Protein AF-A0A961B477-F1 (afdb_monomer)

Mean predicted aligned error: 6.93 Å

Nearest PDB structures (foldseek):
  8e0m-assembly4_J  TM=3.848E-01  e=9.091E-01  synthetic construct
  6xr2-assembly1_A  TM=4.331E-01  e=3.008E+00  synthetic construct
  8f6q-assembly1_A  TM=3.164E-01  e=3.616E+00  synthetic construct
  8qah-assembly2_B  TM=3.042E-01  e=4.151E+00  synthetic construct
  6xns-assembly2_F  TM=2.454E-01  e=3.964E+00  synthetic construct

Radius of gyration: 18.65 Å; Cα contacts (8 Å, |Δi|>4): 219; chains: 1; bounding box: 48×42×50 Å

pLDDT: mean 83.47, std 10.71, range [46.47, 96.69]

Structure (mmCIF, N/CA/C/O backbone):
data_AF-A0A961B477-F1
#
_entry.id   AF-A0A961B477-F1
#
loop_
_atom_site.group_PDB
_atom_site.id
_atom_site.type_symbol
_atom_site.label_atom_id
_atom_site.label_alt_id
_atom_site.label_comp_id
_atom_site.label_asym_id
_atom_site.label_entity_id
_atom_site.label_seq_id
_atom_site.pdbx_PDB_ins_code
_atom_site.Cartn_x
_atom_site.Cartn_y
_atom_site.Cartn_z
_atom_site.occupancy
_atom_site.B_iso_or_equiv
_atom_site.auth_seq_id
_atom_site.auth_comp_id
_atom_site.auth_asym_id
_atom_site.auth_atom_id
_atom_site.pdbx_PDB_model_num
ATOM 1 N N . ALA A 1 1 ? -10.355 24.144 12.666 1.00 46.47 1 ALA A N 1
ATOM 2 C CA . ALA A 1 1 ? -10.875 25.421 12.141 1.00 46.47 1 ALA A CA 1
ATOM 3 C C . ALA A 1 1 ? -9.931 26.043 11.116 1.00 46.47 1 ALA A C 1
ATOM 5 O O . ALA A 1 1 ? -10.406 26.426 10.055 1.00 46.47 1 ALA A O 1
ATOM 6 N N . ASP A 1 2 ? -8.624 26.084 11.386 1.00 49.84 2 ASP A N 1
ATOM 7 C CA . ASP A 1 2 ? -7.758 27.066 10.714 1.00 49.84 2 ASP A CA 1
ATOM 8 C C . ASP A 1 2 ? -7.020 26.578 9.460 1.00 49.84 2 ASP A C 1
ATOM 10 O O . ASP A 1 2 ? -6.465 27.391 8.737 1.00 49.84 2 ASP A O 1
ATOM 14 N N . ALA A 1 3 ? -7.036 25.281 9.138 1.00 57.41 3 ALA A N 1
ATOM 15 C CA . ALA A 1 3 ? -6.248 24.779 8.005 1.00 57.41 3 ALA A CA 1
ATOM 16 C C . ALA A 1 3 ? -6.886 25.021 6.620 1.00 57.41 3 ALA A C 1
ATOM 18 O O . ALA A 1 3 ? -6.172 25.059 5.625 1.00 57.41 3 ALA A O 1
ATOM 19 N N . THR A 1 4 ? -8.216 25.158 6.528 1.00 65.94 4 THR A N 1
ATOM 20 C CA . THR A 1 4 ? -8.925 25.266 5.232 1.00 65.94 4 THR A CA 1
ATOM 21 C C . THR A 1 4 ? -9.913 26.427 5.144 1.00 65.94 4 THR A C 1
ATOM 23 O O . THR A 1 4 ? -10.416 26.701 4.059 1.00 65.94 4 THR A O 1
ATOM 26 N N . GLY A 1 5 ? -10.244 27.084 6.264 1.00 78.25 5 GLY A N 1
ATOM 27 C CA . GLY A 1 5 ? -11.190 28.210 6.318 1.00 78.25 5 GLY A CA 1
ATOM 28 C C . GLY A 1 5 ? -12.643 27.892 5.928 1.00 78.25 5 GLY A C 1
ATOM 29 O O . GLY A 1 5 ? -13.501 28.758 6.054 1.00 78.25 5 GLY A O 1
ATOM 30 N N . ASN A 1 6 ? -12.952 26.671 5.481 1.00 84.44 6 ASN A N 1
ATOM 31 C CA . ASN A 1 6 ? -14.277 26.296 4.995 1.00 84.44 6 ASN A CA 1
ATOM 32 C C . ASN A 1 6 ? -15.144 25.715 6.138 1.00 84.44 6 ASN A C 1
ATOM 34 O O . ASN A 1 6 ? -14.791 24.665 6.692 1.00 84.44 6 ASN A O 1
ATOM 38 N N . PRO A 1 7 ? -16.288 26.346 6.479 1.00 86.94 7 PRO A N 1
ATOM 39 C CA . PRO A 1 7 ? -17.198 25.877 7.528 1.00 86.94 7 PRO A CA 1
ATOM 40 C C . PRO A 1 7 ? -17.713 24.450 7.318 1.00 86.94 7 PRO A C 1
ATOM 42 O O . PRO A 1 7 ? -17.902 23.727 8.295 1.00 86.94 7 PRO A O 1
ATOM 45 N N . HIS A 1 8 ? -17.856 24.014 6.063 1.00 84.00 8 HIS A N 1
ATOM 46 C CA . HIS A 1 8 ? -18.317 22.671 5.720 1.00 84.00 8 HIS A CA 1
ATOM 47 C C . HIS A 1 8 ? -17.417 21.574 6.308 1.00 84.00 8 HIS A C 1
ATOM 49 O O . HIS A 1 8 ? -17.906 20.590 6.857 1.00 84.00 8 HIS A O 1
ATOM 55 N N . TRP A 1 9 ? -16.089 21.750 6.276 1.00 79.56 9 TRP A N 1
ATOM 56 C CA . TRP A 1 9 ? -15.166 20.756 6.839 1.00 79.56 9 TRP A CA 1
ATOM 57 C C . TRP A 1 9 ? -15.263 20.657 8.359 1.00 79.56 9 TRP A C 1
ATOM 59 O O . TRP A 1 9 ? -15.083 19.573 8.910 1.00 79.56 9 TRP A O 1
ATOM 69 N N . ARG A 1 10 ? -15.563 21.772 9.037 1.00 81.38 10 ARG A N 1
ATOM 70 C CA . ARG A 1 10 ? -15.805 21.774 10.483 1.00 81.38 10 ARG A CA 1
ATOM 71 C C . ARG A 1 10 ? -17.088 21.020 10.810 1.00 81.38 10 ARG A C 1
ATOM 73 O O . ARG A 1 10 ? -17.056 20.147 11.664 1.00 81.38 10 ARG A O 1
ATOM 80 N N . GLU A 1 11 ? -18.165 21.297 10.080 1.00 85.44 11 GLU A N 1
ATOM 81 C CA . GLU A 1 11 ? -19.439 20.593 10.240 1.00 85.44 11 GLU A CA 1
ATOM 82 C C . GLU A 1 11 ? -19.274 19.077 10.061 1.00 85.44 11 GLU A C 1
ATOM 84 O O . GLU A 1 11 ? -19.728 18.300 10.899 1.00 85.44 11 GLU A O 1
ATOM 89 N N . LEU A 1 12 ? -18.570 18.643 9.009 1.00 81.62 12 LEU A N 1
ATOM 90 C CA . LEU A 1 12 ? -18.290 17.224 8.794 1.00 81.62 12 LEU A CA 1
ATOM 91 C C . LEU A 1 12 ? -17.425 16.630 9.913 1.00 81.62 12 LEU A C 1
ATOM 93 O O . LEU A 1 12 ? -17.715 15.527 10.379 1.00 81.62 12 LEU A O 1
ATOM 97 N N . TYR A 1 13 ? -16.386 17.343 10.360 1.00 76.38 13 TYR A N 1
ATOM 98 C CA . TYR A 1 13 ? -15.535 16.894 11.463 1.00 76.38 13 TYR A CA 1
ATOM 99 C C . TYR A 1 13 ? -16.333 16.721 12.757 1.00 76.38 13 TYR A C 1
ATOM 101 O O . TYR A 1 13 ? -16.223 15.677 13.395 1.00 76.38 13 TYR A O 1
ATOM 109 N N . ASP A 1 14 ? -17.171 17.692 13.117 1.00 81.06 14 ASP A N 1
ATOM 110 C CA . ASP A 1 14 ? -17.986 17.640 14.331 1.00 81.06 14 ASP A CA 1
ATOM 111 C C . ASP A 1 14 ? -19.035 16.522 14.234 1.00 81.06 14 ASP A C 1
ATOM 113 O O . ASP A 1 14 ? -19.156 15.695 15.144 1.00 81.06 14 ASP A O 1
ATOM 117 N N . ARG A 1 15 ? -19.729 16.421 13.090 1.00 81.31 15 ARG A N 1
ATOM 118 C CA . ARG A 1 15 ? -20.732 15.381 12.820 1.00 81.31 15 ARG A CA 1
ATOM 119 C C . ARG A 1 15 ? -20.149 13.978 12.947 1.00 81.31 15 ARG A C 1
ATOM 121 O O . ARG A 1 15 ? -20.718 13.138 13.641 1.00 81.31 15 ARG A O 1
ATOM 128 N N . PHE A 1 16 ? -19.036 13.704 12.269 1.00 73.38 16 PHE A N 1
ATOM 129 C CA . PHE A 1 16 ? -18.432 12.373 12.294 1.00 73.38 16 PHE A CA 1
ATOM 130 C C . PHE A 1 16 ? -17.595 12.135 13.549 1.00 73.38 16 PHE A C 1
ATOM 132 O O . PHE A 1 16 ? -17.446 10.987 13.956 1.00 73.38 16 PHE A O 1
ATOM 139 N N . GLY A 1 17 ? -17.054 13.177 14.181 1.00 70.62 17 GLY A N 1
ATOM 140 C CA . GLY A 1 17 ? -16.293 13.101 15.428 1.00 70.62 17 GLY A CA 1
ATOM 141 C C . GLY A 1 17 ? -17.153 12.708 16.629 1.00 70.62 17 GLY A C 1
ATOM 142 O O . GLY A 1 17 ? -16.706 11.919 17.459 1.00 70.62 17 GLY A O 1
ATOM 143 N N . ALA A 1 18 ? -18.399 13.188 16.683 1.00 75.50 18 ALA A N 1
ATOM 144 C CA . ALA A 1 18 ? -19.366 12.850 17.730 1.00 75.50 18 ALA A CA 1
ATOM 145 C C . ALA A 1 18 ? -20.069 11.491 17.517 1.00 75.50 18 ALA A C 1
ATOM 147 O O . ALA A 1 18 ? -20.840 11.043 18.371 1.00 75.50 18 ALA A O 1
ATOM 148 N N . GLU A 1 19 ? -19.826 10.829 16.384 1.00 75.44 19 GLU A N 1
ATOM 149 C CA . GLU A 1 19 ? -20.517 9.604 15.996 1.00 75.44 19 GLU A CA 1
ATOM 150 C C . GLU A 1 19 ? -20.128 8.423 16.903 1.00 75.44 19 GLU A C 1
ATOM 152 O O . GLU A 1 19 ? -19.005 7.918 16.862 1.00 75.44 19 GLU A O 1
ATOM 157 N N . LYS A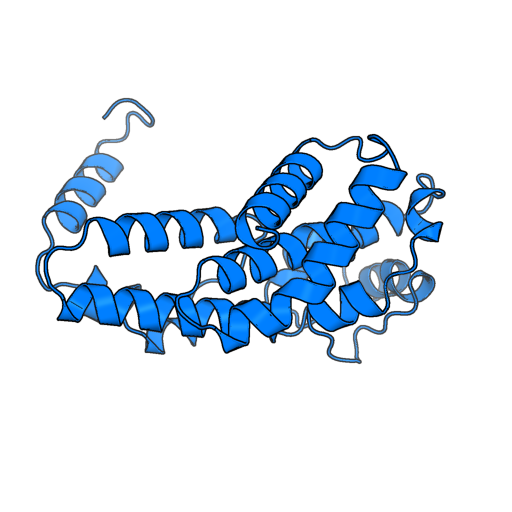 1 20 ? -21.081 7.957 17.725 1.00 70.06 20 LYS A N 1
ATOM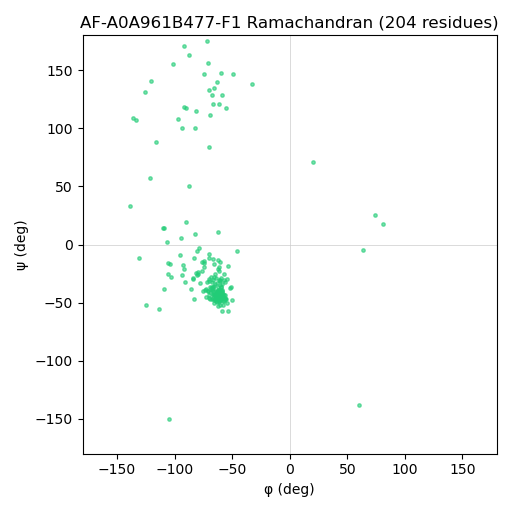 158 C CA . LYS A 1 20 ? -20.876 6.797 18.604 1.00 70.06 20 LYS A CA 1
ATOM 159 C C . LYS A 1 20 ? -21.102 5.470 17.881 1.00 70.06 20 LYS A C 1
ATOM 161 O O . LYS A 1 20 ? -20.266 4.598 18.023 1.00 70.06 20 LYS A O 1
ATOM 166 N N . GLU A 1 21 ? -22.179 5.308 17.114 1.00 71.38 21 GLU A N 1
ATOM 167 C CA . GLU A 1 21 ? -22.595 4.018 16.510 1.00 71.38 21 GLU A CA 1
ATOM 168 C C . GLU A 1 21 ? -23.095 4.173 15.061 1.00 71.38 21 GLU A C 1
ATOM 170 O O . GLU A 1 21 ? -24.028 3.507 14.624 1.00 71.38 21 GLU A O 1
ATOM 175 N N . GLY A 1 22 ? -22.528 5.115 14.308 1.00 80.50 22 GLY A N 1
ATOM 176 C CA . GLY A 1 22 ? -23.022 5.441 12.970 1.00 80.50 22 GLY A CA 1
ATOM 177 C C . GLY A 1 22 ? -22.156 4.918 11.822 1.00 80.50 22 GLY A C 1
ATOM 178 O O . GLY A 1 22 ? -21.507 3.873 11.920 1.00 80.50 22 GLY A O 1
ATOM 179 N N . GLN A 1 23 ? -22.170 5.643 10.705 1.00 83.62 23 GLN A N 1
ATOM 180 C CA . GLN A 1 23 ? -21.606 5.231 9.423 1.00 83.62 23 GLN A CA 1
ATOM 181 C C . GLN A 1 23 ? -20.129 4.856 9.509 1.00 83.62 23 GLN A C 1
ATOM 183 O O . GLN A 1 23 ? -19.703 3.948 8.795 1.00 83.62 23 GLN A O 1
ATOM 188 N N . ARG A 1 24 ? -19.337 5.489 10.387 1.00 85.31 24 ARG A N 1
ATOM 189 C CA . ARG A 1 24 ? -17.945 5.080 10.615 1.00 85.31 24 ARG A CA 1
ATOM 190 C C . ARG A 1 24 ? -17.832 3.583 10.880 1.00 85.31 24 ARG A C 1
ATOM 192 O O . ARG A 1 24 ? -16.998 2.930 10.270 1.00 85.31 24 ARG A O 1
ATOM 199 N N . TRP A 1 25 ? -18.664 3.034 11.756 1.00 85.50 25 TRP A N 1
ATOM 200 C CA . TRP A 1 25 ? -18.527 1.656 12.226 1.00 85.50 25 TRP A CA 1
ATOM 201 C C . TRP A 1 25 ? -19.304 0.653 11.386 1.00 85.50 25 TRP A C 1
ATOM 203 O O . TRP A 1 25 ? -18.880 -0.497 11.273 1.00 85.50 25 TRP A O 1
ATOM 213 N N . THR A 1 26 ? -20.440 1.073 10.832 1.00 85.31 26 THR A N 1
ATOM 214 C CA . THR A 1 26 ? -21.350 0.205 10.073 1.00 85.31 26 THR A CA 1
ATOM 215 C C . THR A 1 26 ? -21.060 0.198 8.579 1.00 85.31 26 THR A C 1
ATOM 217 O O . THR A 1 26 ? -21.425 -0.756 7.902 1.00 85.31 26 THR A O 1
ATOM 220 N N . ARG A 1 27 ? -20.382 1.231 8.064 1.00 85.25 27 ARG A N 1
ATOM 221 C CA . ARG A 1 27 ? -20.090 1.381 6.636 1.00 85.25 27 ARG A CA 1
ATOM 222 C C . ARG A 1 27 ? -18.608 1.553 6.342 1.00 85.25 27 ARG A C 1
ATOM 224 O O . ARG A 1 27 ? -18.102 0.846 5.490 1.00 85.25 27 ARG A O 1
ATOM 231 N N . TRP A 1 28 ? -17.916 2.491 6.986 1.00 85.56 28 TRP A N 1
ATOM 232 C CA . TRP A 1 28 ? -16.574 2.895 6.534 1.00 85.56 28 TRP A CA 1
ATOM 233 C C . TRP A 1 28 ? -15.441 2.021 7.082 1.00 85.56 28 TRP A C 1
ATOM 235 O O . TRP A 1 28 ? -14.499 1.717 6.361 1.00 85.56 28 TRP A O 1
ATOM 245 N N . LEU A 1 29 ? -15.543 1.605 8.344 1.00 88.06 29 LEU A N 1
ATOM 246 C CA . LEU A 1 29 ? -14.602 0.716 9.036 1.00 88.06 29 LEU A CA 1
ATOM 247 C C . LEU A 1 29 ? -15.206 -0.671 9.286 1.00 88.06 29 LEU A C 1
ATOM 249 O O . LEU A 1 29 ? -14.686 -1.443 10.093 1.00 88.06 29 LEU A O 1
ATOM 253 N N . HIS A 1 30 ? -16.323 -0.990 8.628 1.00 90.56 30 HIS A N 1
ATOM 254 C CA . HIS A 1 30 ? -16.815 -2.360 8.606 1.00 90.56 30 HIS A CA 1
ATOM 255 C C . HIS A 1 30 ? -15.812 -3.231 7.832 1.00 90.56 30 HIS A C 1
ATOM 257 O O . HIS A 1 30 ? -15.387 -2.800 6.763 1.00 90.56 30 HIS A O 1
ATOM 263 N N . PRO A 1 31 ? -15.432 -4.433 8.303 1.00 88.69 31 PRO A N 1
ATOM 264 C CA . PRO A 1 31 ? -14.419 -5.257 7.639 1.00 88.69 31 PRO A CA 1
ATOM 265 C C . PRO A 1 31 ? -14.674 -5.504 6.148 1.00 88.69 31 PRO A C 1
ATOM 267 O O . PRO A 1 31 ? -13.741 -5.468 5.352 1.00 88.69 31 PRO A O 1
ATOM 270 N N . ASP A 1 32 ? -15.935 -5.687 5.763 1.00 90.88 32 ASP A N 1
ATOM 271 C CA . ASP A 1 32 ? -16.330 -5.947 4.370 1.00 90.88 32 ASP A CA 1
ATOM 272 C C . ASP A 1 32 ? -16.254 -4.695 3.479 1.00 90.88 32 ASP A C 1
ATOM 274 O O . ASP A 1 32 ? -16.244 -4.781 2.254 1.00 90.88 32 ASP A O 1
ATOM 278 N N . ALA A 1 33 ? -16.141 -3.503 4.072 1.00 89.19 33 ALA A N 1
ATOM 279 C CA . ALA A 1 33 ? -15.954 -2.272 3.313 1.00 89.19 33 ALA A CA 1
ATOM 280 C C . ALA A 1 33 ? -14.598 -2.221 2.598 1.00 89.19 33 ALA A C 1
ATOM 282 O O . ALA A 1 33 ? -14.403 -1.373 1.731 1.00 89.19 33 ALA A O 1
ATOM 283 N N . VAL A 1 34 ? -13.666 -3.123 2.931 1.00 88.00 34 VAL A N 1
ATOM 284 C CA . VAL A 1 34 ? -12.409 -3.286 2.195 1.00 88.00 34 VAL A CA 1
ATOM 285 C C . VAL A 1 34 ? -12.662 -3.724 0.753 1.00 88.00 34 VAL A C 1
ATOM 287 O O . VAL A 1 34 ? -11.924 -3.276 -0.121 1.00 88.00 34 VAL A O 1
ATOM 290 N N . ASP A 1 35 ? -13.701 -4.511 0.474 1.00 82.88 35 ASP A N 1
ATOM 291 C CA . ASP A 1 35 ? -13.921 -5.096 -0.857 1.00 82.88 35 ASP A CA 1
ATOM 292 C C . ASP A 1 35 ? -14.451 -4.059 -1.859 1.00 82.88 35 ASP A C 1
ATOM 294 O O . ASP A 1 35 ? -13.984 -3.982 -2.993 1.00 82.88 35 ASP A O 1
ATOM 298 N N . GLY A 1 36 ? -15.364 -3.190 -1.413 1.00 76.44 36 GLY A N 1
ATOM 299 C CA . GLY A 1 36 ? -15.869 -2.041 -2.183 1.00 76.44 36 GLY A CA 1
ATOM 300 C C . GLY A 1 36 ? -15.137 -0.725 -1.898 1.00 76.44 36 GLY A C 1
ATOM 301 O O . GLY A 1 36 ? -15.569 0.342 -2.338 1.00 76.44 36 GLY A O 1
ATOM 302 N N . GLY A 1 37 ? -14.075 -0.782 -1.094 1.00 70.44 37 GLY A N 1
ATOM 303 C CA . GLY A 1 37 ? -13.372 0.385 -0.577 1.00 70.44 37 GLY A CA 1
ATOM 304 C C . GLY A 1 37 ? -12.585 1.122 -1.651 1.00 70.44 37 GLY A C 1
ATOM 305 O O . GLY A 1 37 ? -12.166 0.531 -2.651 1.00 70.44 37 GLY A O 1
ATOM 306 N N . GLN A 1 38 ? -12.349 2.413 -1.394 1.00 67.62 38 GLN A N 1
ATOM 307 C CA . GLN A 1 38 ? -11.570 3.285 -2.271 1.00 67.62 38 GLN A CA 1
ATOM 308 C C . GLN A 1 38 ? -10.236 2.631 -2.671 1.00 67.62 38 GLN A C 1
ATOM 310 O O . GLN A 1 38 ? -9.627 1.911 -1.871 1.00 67.62 38 GLN A O 1
ATOM 315 N N . PRO A 1 39 ? -9.765 2.903 -3.892 1.00 66.38 39 PRO A N 1
ATOM 316 C CA . PRO A 1 39 ? -8.411 2.623 -4.318 1.00 66.38 39 PRO A CA 1
ATOM 317 C C . PRO A 1 39 ? -7.275 2.724 -3.292 1.00 66.38 39 PRO A C 1
ATOM 319 O O . PRO A 1 39 ? -7.175 3.688 -2.533 1.00 66.38 39 PRO A O 1
ATOM 322 N N . LEU A 1 40 ? -6.347 1.765 -3.344 1.00 74.44 40 LEU A N 1
ATOM 323 C CA . LEU A 1 40 ? -5.121 1.773 -2.543 1.00 74.44 40 LEU A CA 1
ATOM 324 C C . LEU A 1 40 ? -4.058 2.657 -3.205 1.00 74.44 40 LEU A C 1
ATOM 326 O O . LEU A 1 40 ? -3.397 2.236 -4.151 1.00 74.44 40 LEU A O 1
ATOM 330 N N . THR A 1 41 ? -3.918 3.876 -2.690 1.00 71.56 41 THR A N 1
ATOM 331 C CA . THR A 1 41 ? -3.049 4.935 -3.224 1.00 71.56 41 THR A CA 1
ATOM 332 C C . THR A 1 41 ? -1.616 4.873 -2.694 1.00 71.56 41 THR A C 1
ATOM 334 O O . THR A 1 41 ? -1.373 4.316 -1.618 1.00 71.56 41 THR A O 1
ATOM 337 N N . LEU A 1 42 ? -0.672 5.551 -3.361 1.00 69.12 42 LEU A N 1
ATOM 338 C CA . LEU A 1 42 ? 0.677 5.812 -2.832 1.00 69.12 42 LEU A CA 1
ATOM 339 C C . LEU A 1 42 ? 0.695 6.488 -1.446 1.00 69.12 42 LEU A C 1
ATOM 341 O O . LEU A 1 42 ? 1.724 6.425 -0.772 1.00 69.12 42 LEU A O 1
ATOM 345 N N . TYR A 1 43 ? -0.403 7.112 -1.014 1.00 73.38 43 TYR A N 1
ATOM 346 C CA . TYR A 1 43 ? -0.544 7.784 0.286 1.00 73.38 43 TYR A CA 1
ATOM 347 C C . TYR A 1 43 ? -1.416 7.012 1.280 1.00 73.38 43 TYR A C 1
ATOM 349 O O . TYR A 1 43 ? -1.629 7.454 2.410 1.00 73.38 43 TYR A O 1
ATOM 357 N N . ALA A 1 44 ? -1.912 5.833 0.908 1.00 78.00 44 ALA A N 1
ATOM 358 C CA . ALA A 1 44 ? -2.788 5.055 1.773 1.00 78.00 44 ALA A CA 1
ATOM 359 C C . ALA A 1 44 ? -2.054 4.456 2.994 1.00 78.00 44 ALA A C 1
ATOM 361 O O . ALA A 1 44 ? -2.677 3.990 3.948 1.00 78.00 44 ALA A O 1
ATOM 362 N N . ASN A 1 45 ? -0.722 4.558 3.033 1.00 76.56 45 ASN A N 1
ATOM 363 C CA . ASN A 1 45 ? 0.064 4.318 4.239 1.00 76.56 45 ASN A CA 1
ATOM 364 C C . ASN A 1 45 ? -0.304 5.284 5.383 1.00 76.56 45 ASN A C 1
ATOM 366 O O . ASN A 1 45 ? -0.315 4.864 6.539 1.00 76.56 45 ASN A O 1
ATOM 370 N N . GLN A 1 46 ? -0.645 6.543 5.079 1.00 83.06 46 GLN A N 1
ATOM 371 C CA . GLN A 1 46 ? -1.104 7.516 6.079 1.00 83.06 46 GLN A CA 1
ATOM 372 C C . GLN A 1 46 ? -2.402 7.038 6.735 1.00 83.06 46 GLN A C 1
ATOM 374 O O . GLN A 1 46 ? -2.545 7.091 7.954 1.00 83.06 46 GLN A O 1
ATOM 379 N N . PHE A 1 47 ? -3.309 6.468 5.939 1.00 84.31 47 PHE A N 1
ATOM 380 C CA . PHE A 1 47 ? -4.546 5.884 6.444 1.00 84.31 47 PHE A CA 1
ATOM 381 C C . PHE A 1 47 ? -4.279 4.707 7.397 1.00 84.31 47 PHE A C 1
ATOM 383 O O . PHE A 1 47 ? -4.868 4.655 8.474 1.00 84.31 47 PHE A O 1
ATOM 390 N N . CYS A 1 48 ? -3.324 3.821 7.091 1.00 85.69 48 CYS A N 1
ATOM 391 C CA . CYS A 1 48 ? -2.913 2.750 8.014 1.00 85.69 48 CYS A CA 1
ATOM 392 C C . CYS A 1 48 ? -2.363 3.268 9.349 1.00 85.69 48 CYS A C 1
ATOM 394 O O . CYS A 1 48 ? -2.650 2.699 10.408 1.00 85.69 48 CYS A O 1
ATOM 396 N N . GLN A 1 49 ? -1.585 4.352 9.322 1.00 87.69 49 GLN A N 1
ATOM 397 C CA . GLN A 1 49 ? -1.107 4.998 10.544 1.00 87.69 49 GLN A CA 1
ATOM 398 C C . GLN A 1 49 ? -2.276 5.572 11.351 1.00 87.69 49 GLN A C 1
ATOM 400 O O . GLN A 1 49 ? -2.344 5.354 12.561 1.00 87.69 49 GLN A O 1
ATOM 405 N N . SER A 1 50 ? -3.235 6.229 10.688 1.00 88.25 50 SER A N 1
ATOM 406 C CA . SER A 1 50 ? -4.453 6.729 11.332 1.00 88.25 50 SER A CA 1
ATOM 407 C C . SER A 1 50 ? -5.287 5.605 11.950 1.00 88.25 50 SER A C 1
ATOM 409 O O . SER A 1 50 ? -5.735 5.754 13.083 1.00 88.25 50 SER A O 1
ATOM 411 N N . LEU A 1 51 ? -5.449 4.464 11.270 1.00 90.50 51 LEU A N 1
ATOM 412 C CA . LEU A 1 51 ? -6.141 3.289 11.818 1.00 90.50 51 LEU A CA 1
ATOM 413 C C . LEU A 1 51 ? -5.417 2.721 13.041 1.00 90.50 51 LEU A C 1
ATOM 415 O O . LEU A 1 51 ? -6.054 2.388 14.038 1.00 90.50 51 LEU A O 1
ATOM 419 N N . THR A 1 52 ? -4.086 2.667 12.999 1.00 91.62 52 THR A N 1
ATOM 420 C CA . THR A 1 52 ? -3.274 2.211 14.134 1.00 91.62 52 THR A CA 1
ATOM 421 C C . THR A 1 52 ? -3.432 3.141 15.336 1.00 91.62 52 THR A C 1
ATOM 423 O O . THR A 1 52 ? -3.623 2.670 16.458 1.00 91.62 52 THR A O 1
ATOM 426 N N . ALA A 1 53 ? -3.384 4.457 15.116 1.00 90.50 53 ALA A N 1
ATOM 427 C CA . ALA A 1 53 ? -3.606 5.449 16.162 1.00 90.50 53 ALA A CA 1
ATOM 428 C C . ALA A 1 53 ? -5.031 5.357 16.728 1.00 90.50 53 ALA A C 1
ATOM 430 O O . ALA A 1 53 ? -5.201 5.290 17.943 1.00 90.50 53 ALA A O 1
ATOM 431 N N . LEU A 1 54 ? -6.043 5.269 15.857 1.00 90.56 54 LEU A N 1
ATOM 432 C CA . LEU A 1 54 ? -7.441 5.113 16.253 1.00 90.56 54 LEU A CA 1
ATOM 433 C C . LEU A 1 54 ? -7.639 3.853 17.099 1.00 90.56 54 LEU A C 1
ATOM 435 O O . LEU A 1 54 ? -8.241 3.928 18.162 1.00 90.56 54 LEU A O 1
ATOM 439 N N . ARG A 1 55 ? -7.075 2.715 16.682 1.00 92.81 55 ARG A N 1
ATOM 440 C CA . ARG A 1 55 ? -7.142 1.451 17.428 1.00 92.81 55 ARG A CA 1
ATOM 441 C C . ARG A 1 55 ? -6.536 1.557 18.827 1.00 92.81 55 ARG A C 1
ATOM 443 O O . ARG A 1 55 ? -7.086 0.982 19.756 1.00 92.81 55 ARG A O 1
ATOM 450 N N . ARG A 1 56 ? -5.415 2.272 18.979 1.00 91.69 56 ARG A N 1
ATOM 451 C CA . ARG A 1 56 ? -4.752 2.480 20.281 1.00 91.69 56 ARG A CA 1
ATOM 452 C C . ARG A 1 56 ? -5.541 3.397 21.216 1.00 91.69 56 ARG A C 1
ATOM 454 O O . ARG A 1 56 ? -5.407 3.273 22.427 1.00 91.69 56 ARG A O 1
ATOM 461 N N . LEU A 1 57 ? -6.308 4.332 20.658 1.00 91.56 57 LEU A N 1
ATOM 462 C CA . LEU A 1 57 ? -7.098 5.308 21.414 1.00 91.56 57 LEU A CA 1
ATOM 463 C C . LEU A 1 57 ? -8.541 4.844 21.670 1.00 91.56 57 LEU A C 1
ATOM 465 O O . LEU A 1 57 ? -9.216 5.410 22.532 1.00 91.56 57 LEU A O 1
ATOM 469 N N . GLU A 1 58 ? -9.022 3.850 20.924 1.00 91.62 58 GLU A N 1
ATOM 470 C CA . GLU A 1 58 ? -10.366 3.299 21.068 1.00 91.62 58 GLU A CA 1
ATOM 471 C C . GLU A 1 58 ? -10.518 2.575 22.411 1.00 91.62 58 GLU A C 1
ATOM 473 O O . GLU A 1 58 ? -9.709 1.726 22.785 1.00 91.62 58 GLU A O 1
ATOM 478 N N . LYS A 1 59 ? -11.577 2.929 23.141 1.00 91.81 59 LYS A N 1
ATOM 479 C CA . LYS A 1 59 ? -11.858 2.417 24.487 1.00 91.81 59 LYS A CA 1
ATOM 480 C C . LYS A 1 59 ? -12.777 1.205 24.457 1.00 91.81 59 LYS A C 1
ATOM 482 O O . LYS A 1 59 ? -12.738 0.405 25.386 1.00 91.81 59 LYS A O 1
ATOM 487 N N . ASP A 1 60 ? -13.603 1.076 23.421 1.00 91.81 60 ASP A N 1
ATOM 488 C CA . ASP A 1 60 ? -14.469 -0.082 23.225 1.00 91.81 60 ASP A CA 1
ATOM 489 C C . ASP A 1 60 ? -13.677 -1.250 22.596 1.00 91.81 60 ASP A C 1
ATOM 491 O O . ASP A 1 60 ? -13.270 -1.168 21.428 1.00 91.81 60 ASP A O 1
ATOM 495 N N . PRO A 1 61 ? -13.495 -2.382 23.309 1.00 93.88 61 PRO A N 1
ATOM 496 C CA . PRO A 1 61 ? -12.758 -3.531 22.790 1.00 93.88 61 PRO A CA 1
ATOM 497 C C . PRO A 1 61 ? -13.366 -4.137 21.517 1.00 93.88 61 PRO A C 1
ATOM 499 O O . PRO A 1 61 ? -12.639 -4.687 20.687 1.00 93.88 61 PRO A O 1
ATOM 502 N N . ALA A 1 62 ? -14.688 -4.063 21.333 1.00 92.50 62 ALA A N 1
ATOM 503 C CA . ALA A 1 62 ? -15.342 -4.582 20.136 1.00 92.50 62 ALA A CA 1
ATOM 504 C C . ALA A 1 62 ? -14.993 -3.739 18.903 1.00 92.50 62 ALA A C 1
ATOM 506 O O . ALA A 1 62 ? -14.688 -4.290 17.841 1.00 92.50 62 ALA A O 1
ATOM 507 N N . ARG A 1 63 ? -14.957 -2.412 19.053 1.00 92.12 63 ARG A N 1
ATOM 508 C CA . ARG A 1 63 ? -14.552 -1.492 17.980 1.00 92.12 63 ARG A CA 1
ATOM 509 C C . ARG A 1 63 ? -13.062 -1.577 17.693 1.00 92.12 63 ARG A C 1
ATOM 511 O O . ARG A 1 63 ? -12.683 -1.632 16.526 1.00 92.12 63 ARG A O 1
ATOM 518 N N . ALA A 1 64 ? -12.226 -1.692 18.724 1.00 93.25 64 ALA A N 1
ATOM 519 C CA . ALA A 1 64 ? -10.791 -1.909 18.554 1.00 93.25 64 ALA A CA 1
ATOM 520 C C . ALA A 1 64 ? -10.502 -3.183 17.735 1.00 93.25 64 ALA A C 1
ATOM 522 O O . ALA A 1 64 ? -9.700 -3.145 16.798 1.00 93.25 64 ALA A O 1
ATOM 523 N N . ARG A 1 65 ? -11.213 -4.288 18.017 1.00 94.06 65 ARG A N 1
ATOM 524 C CA . ARG A 1 65 ? -11.140 -5.524 17.214 1.00 94.06 65 ARG A CA 1
ATOM 525 C C . ARG A 1 65 ? -11.622 -5.322 15.780 1.00 94.06 65 ARG A C 1
ATOM 527 O O . ARG A 1 65 ? -10.989 -5.826 14.859 1.00 94.06 65 ARG A O 1
ATOM 534 N N . ARG A 1 66 ? -12.702 -4.564 15.573 1.00 93.44 66 ARG A N 1
ATOM 535 C CA . ARG A 1 66 ? -13.204 -4.251 14.226 1.00 93.44 66 ARG A CA 1
ATOM 536 C C . ARG A 1 66 ? -12.179 -3.467 13.404 1.00 93.44 66 ARG A C 1
ATOM 538 O O . ARG A 1 66 ? -11.948 -3.814 12.252 1.00 93.44 66 ARG A O 1
ATOM 545 N N . ILE A 1 67 ? -11.532 -2.463 14.001 1.00 94.00 67 ILE A N 1
ATOM 546 C CA . ILE A 1 67 ? -10.458 -1.700 13.345 1.00 94.00 67 ILE A CA 1
ATOM 547 C C . ILE A 1 67 ? -9.281 -2.618 13.007 1.00 94.00 67 ILE A C 1
ATOM 549 O O . ILE A 1 67 ? -8.757 -2.539 11.899 1.00 94.00 67 ILE A O 1
ATOM 553 N N . ALA A 1 68 ? -8.881 -3.496 13.934 1.00 94.94 68 ALA A N 1
ATOM 554 C CA . ALA A 1 68 ? -7.802 -4.455 13.698 1.00 94.94 68 ALA A CA 1
ATOM 555 C C . ALA A 1 68 ? -8.113 -5.376 12.508 1.00 94.94 68 ALA A C 1
ATOM 557 O O . ALA A 1 68 ? -7.271 -5.548 11.630 1.00 94.94 68 ALA A O 1
ATOM 558 N N . GLU A 1 69 ? -9.334 -5.910 12.445 1.00 95.88 69 GLU A N 1
ATOM 559 C CA . GLU A 1 69 ? -9.772 -6.786 11.357 1.00 95.88 69 GLU A CA 1
ATOM 560 C C . GLU A 1 69 ? -9.860 -6.045 10.018 1.00 95.88 69 GLU A C 1
ATOM 562 O O . GLU A 1 69 ? -9.383 -6.548 9.000 1.00 95.88 69 GLU A O 1
ATOM 567 N N . PHE A 1 70 ? -10.404 -4.825 10.010 1.00 94.56 70 PHE A N 1
ATOM 568 C CA . PHE A 1 70 ? -10.401 -3.975 8.821 1.00 94.56 70 PHE A CA 1
ATOM 569 C C . PHE A 1 70 ? -8.969 -3.730 8.327 1.00 94.56 70 PHE A C 1
ATOM 571 O O . PHE A 1 70 ? -8.674 -3.930 7.151 1.00 94.56 70 PHE A O 1
ATOM 578 N N . GLN A 1 71 ? -8.059 -3.342 9.227 1.00 94.00 71 GLN A N 1
ATOM 579 C CA . GLN A 1 71 ? -6.659 -3.077 8.895 1.00 94.00 71 GLN A CA 1
ATOM 580 C C . GLN A 1 71 ? -5.955 -4.330 8.358 1.00 94.00 71 GLN A C 1
ATOM 582 O O . GLN A 1 71 ? -5.198 -4.232 7.394 1.00 94.00 71 GLN A O 1
ATOM 587 N N . ARG A 1 72 ? -6.230 -5.506 8.936 1.00 95.56 72 ARG A N 1
ATOM 588 C CA . ARG A 1 72 ? -5.708 -6.795 8.466 1.00 95.56 72 ARG A CA 1
ATOM 589 C C . ARG A 1 72 ? -6.157 -7.091 7.036 1.00 95.56 72 ARG A C 1
ATOM 591 O O . ARG A 1 72 ? -5.315 -7.339 6.178 1.00 95.56 72 ARG A O 1
ATOM 598 N N . ARG A 1 73 ? -7.463 -7.017 6.753 1.00 94.50 73 ARG A N 1
ATOM 599 C CA . ARG A 1 73 ? -8.007 -7.251 5.401 1.00 94.50 73 ARG A CA 1
ATOM 600 C C . ARG A 1 73 ? -7.492 -6.234 4.392 1.00 94.50 73 ARG A C 1
ATOM 602 O O . ARG A 1 73 ? -7.132 -6.599 3.278 1.00 94.50 73 ARG A O 1
ATOM 609 N N . TRP A 1 74 ? -7.410 -4.969 4.794 1.00 92.38 74 TRP A N 1
ATOM 610 C CA . TRP A 1 74 ? -6.845 -3.908 3.968 1.00 92.38 74 TRP A CA 1
ATOM 611 C C . TRP A 1 74 ? -5.382 -4.200 3.610 1.00 92.38 74 TRP A C 1
ATOM 613 O O . TRP A 1 74 ? -4.997 -4.085 2.448 1.00 92.38 74 TRP A O 1
ATOM 623 N N . ALA A 1 75 ? -4.575 -4.622 4.589 1.00 93.06 75 ALA A N 1
ATOM 624 C CA . ALA A 1 75 ? -3.170 -4.953 4.383 1.00 93.06 75 ALA A CA 1
ATOM 625 C C . ALA A 1 75 ? -2.992 -6.204 3.509 1.00 93.06 75 ALA A C 1
ATOM 627 O O . ALA A 1 75 ? -2.126 -6.210 2.638 1.00 93.06 75 ALA A O 1
ATOM 628 N N . GLU A 1 76 ? -3.837 -7.225 3.676 1.00 93.81 76 GLU A N 1
ATOM 629 C CA . GLU A 1 76 ? -3.860 -8.398 2.794 1.00 93.81 76 GLU A CA 1
ATOM 630 C C . GLU A 1 76 ? -4.192 -7.998 1.352 1.00 93.81 76 GLU A C 1
ATOM 632 O O . GLU A 1 76 ? -3.452 -8.348 0.429 1.00 93.81 76 GLU A O 1
ATOM 637 N N . ARG A 1 77 ? -5.256 -7.203 1.157 1.00 90.88 77 ARG A N 1
ATOM 638 C CA . ARG A 1 77 ? -5.634 -6.665 -0.157 1.00 90.88 77 ARG A CA 1
ATOM 639 C C . ARG A 1 77 ? -4.462 -5.893 -0.756 1.00 90.88 77 ARG A C 1
ATOM 641 O O . ARG A 1 77 ? -4.104 -6.121 -1.908 1.00 90.88 77 ARG A O 1
ATOM 648 N N . ALA A 1 78 ? -3.808 -5.032 0.022 1.00 89.19 78 ALA A N 1
ATOM 649 C CA . ALA A 1 78 ? -2.607 -4.334 -0.418 1.00 89.19 78 ALA A CA 1
ATOM 650 C C . ALA A 1 78 ? -1.484 -5.309 -0.812 1.00 89.19 78 ALA A C 1
ATOM 652 O O . ALA A 1 78 ? -0.884 -5.157 -1.869 1.00 89.19 78 ALA A O 1
ATOM 653 N N . LEU A 1 79 ? -1.168 -6.341 -0.043 1.00 91.06 79 LEU A N 1
ATOM 654 C CA . LEU A 1 79 ? -0.081 -7.241 -0.436 1.00 91.06 79 LEU A CA 1
ATOM 655 C C . LEU A 1 79 ? -0.382 -8.058 -1.695 1.00 91.06 79 LEU A C 1
ATOM 657 O O . LEU A 1 79 ? 0.552 -8.354 -2.430 1.00 91.06 79 LEU A O 1
ATOM 661 N N . THR A 1 80 ? -1.646 -8.389 -1.957 1.00 91.12 80 THR A N 1
ATOM 662 C CA . THR A 1 80 ? -2.028 -9.383 -2.978 1.00 91.12 80 THR A CA 1
ATOM 663 C C . THR A 1 80 ? -2.627 -8.805 -4.253 1.00 91.12 80 THR A C 1
ATOM 665 O O . THR A 1 80 ? -2.659 -9.498 -5.264 1.00 91.12 80 THR A O 1
ATOM 668 N N . SER A 1 81 ? -3.068 -7.543 -4.245 1.00 88.25 81 SER A N 1
ATOM 669 C CA . SER A 1 81 ? -3.696 -6.933 -5.426 1.00 88.25 81 SER A CA 1
ATOM 670 C C . SER A 1 81 ? -2.727 -6.842 -6.606 1.00 88.25 81 SER A C 1
ATOM 672 O O . SER A 1 81 ? -1.571 -6.437 -6.433 1.00 88.25 81 SER A O 1
ATOM 674 N N . ASN A 1 82 ? -3.236 -7.121 -7.807 1.00 88.75 82 ASN A N 1
ATOM 675 C CA . ASN A 1 82 ? -2.497 -6.962 -9.055 1.00 88.75 82 ASN A CA 1
ATOM 676 C C . ASN A 1 82 ? -2.049 -5.497 -9.230 1.00 88.75 82 ASN A C 1
ATOM 678 O O . ASN A 1 82 ? -2.848 -4.568 -9.104 1.00 88.75 82 ASN A O 1
ATOM 682 N N . VAL A 1 83 ? -0.760 -5.281 -9.494 1.00 86.62 83 VAL A N 1
ATOM 683 C CA . VAL A 1 83 ? -0.176 -3.950 -9.711 1.00 86.62 83 VAL A CA 1
ATOM 684 C C . VAL A 1 83 ? -0.522 -3.352 -11.082 1.00 86.62 83 VAL A C 1
ATOM 686 O O . VAL A 1 83 ? -0.401 -2.134 -11.251 1.00 86.62 83 VAL A O 1
ATOM 689 N N . PHE A 1 84 ? -0.936 -4.192 -12.037 1.00 87.12 84 PHE A N 1
ATOM 690 C CA . PHE A 1 84 ? -1.208 -3.825 -13.432 1.00 87.12 84 PHE A CA 1
ATOM 691 C C . PHE A 1 84 ? -2.696 -3.726 -13.767 1.00 87.12 84 PHE A C 1
ATOM 693 O O . PHE A 1 84 ? -3.047 -3.125 -14.782 1.00 87.12 84 PHE A O 1
ATOM 700 N N . ASP A 1 85 ? -3.568 -4.287 -12.928 1.00 82.06 85 ASP A N 1
ATOM 701 C CA . ASP A 1 85 ? -5.010 -4.261 -13.161 1.00 82.06 85 ASP A CA 1
ATOM 702 C C . ASP A 1 85 ? -5.509 -2.802 -13.181 1.00 82.06 85 ASP A C 1
ATOM 704 O O . ASP A 1 85 ? -5.332 -2.094 -12.196 1.00 82.06 85 ASP A O 1
ATOM 708 N N . PRO A 1 86 ? -6.127 -2.316 -14.271 1.00 70.88 86 PRO A N 1
ATOM 709 C CA . PRO A 1 86 ? -6.625 -0.944 -14.357 1.00 70.88 86 PRO A CA 1
ATOM 710 C C . PRO A 1 86 ? -7.769 -0.640 -13.372 1.00 70.88 86 PRO A C 1
ATOM 712 O O . PRO A 1 86 ? -7.937 0.517 -12.984 1.00 70.88 86 PRO A O 1
ATOM 715 N N . ALA A 1 87 ? -8.529 -1.650 -12.934 1.00 70.00 87 ALA A N 1
ATOM 716 C CA . ALA A 1 87 ? -9.509 -1.525 -11.854 1.00 70.00 87 ALA A CA 1
ATOM 717 C C . ALA A 1 87 ? -8.832 -1.474 -10.470 1.00 70.00 87 ALA A C 1
ATOM 719 O O . ALA A 1 87 ? -9.377 -0.901 -9.521 1.00 70.00 87 ALA A O 1
ATOM 720 N N . CYS A 1 88 ? -7.607 -1.997 -10.357 1.00 65.75 88 CYS A N 1
ATOM 721 C CA . CYS A 1 88 ? -6.742 -1.827 -9.198 1.00 65.75 88 CYS A CA 1
ATOM 722 C C . CYS A 1 88 ? -5.804 -0.629 -9.404 1.00 65.75 88 CYS A C 1
ATOM 724 O O . CYS A 1 88 ? -4.741 -0.705 -10.004 1.00 65.75 88 CYS A O 1
ATOM 726 N N . TRP A 1 89 ? -6.168 0.499 -8.805 1.00 55.28 89 TRP A N 1
ATOM 727 C CA . TRP A 1 89 ? -5.550 1.836 -8.899 1.00 55.28 89 TRP A CA 1
ATOM 728 C C . TRP A 1 89 ? -4.019 1.979 -8.797 1.00 55.28 89 TRP A C 1
ATOM 730 O O . TRP A 1 89 ? -3.484 3.063 -9.021 1.00 55.28 89 TRP A O 1
ATOM 740 N N . ARG A 1 90 ? -3.288 0.903 -8.514 1.00 59.78 90 ARG A N 1
ATOM 741 C CA . ARG A 1 90 ? -1.831 0.836 -8.625 1.00 59.78 90 ARG A CA 1
ATOM 742 C C . ARG A 1 90 ? -1.343 1.309 -9.982 1.00 59.78 90 ARG A C 1
ATOM 744 O O . ARG A 1 90 ? -0.333 2.001 -10.017 1.00 59.78 90 ARG A O 1
ATOM 751 N N . ARG A 1 91 ? -2.074 1.019 -11.067 1.00 62.91 91 ARG A N 1
ATOM 752 C CA . ARG A 1 91 ? -1.707 1.472 -12.415 1.00 62.91 91 ARG A CA 1
ATOM 753 C C . ARG A 1 91 ? -1.667 2.997 -12.542 1.00 62.91 91 ARG A C 1
ATOM 755 O O . ARG A 1 91 ? -0.737 3.506 -13.153 1.00 62.91 91 ARG A O 1
ATOM 762 N N . LEU A 1 92 ? -2.582 3.746 -11.923 1.00 59.91 92 LEU A N 1
ATOM 763 C CA . LEU A 1 92 ? -2.604 5.213 -12.054 1.00 59.91 92 LEU A CA 1
ATOM 764 C C . LEU A 1 92 ? -1.386 5.881 -11.415 1.00 59.91 92 LEU A C 1
ATOM 766 O O . LEU A 1 92 ? -0.840 6.833 -11.974 1.00 59.91 92 LEU A O 1
ATOM 770 N N . ASP A 1 93 ? -0.908 5.342 -10.296 1.00 67.31 93 ASP A N 1
ATOM 771 C CA . ASP A 1 93 ? 0.217 5.923 -9.571 1.00 67.31 93 ASP A CA 1
ATOM 772 C C . ASP A 1 93 ? 1.527 5.890 -10.381 1.00 67.31 93 ASP A C 1
ATOM 774 O O . ASP A 1 93 ? 2.318 6.836 -10.290 1.00 67.31 93 ASP A O 1
ATOM 778 N N . TRP A 1 94 ? 1.768 4.867 -11.214 1.00 77.19 94 TRP A N 1
ATOM 779 C CA . TRP A 1 94 ? 2.985 4.764 -12.041 1.00 77.19 94 TRP A CA 1
ATOM 780 C C . TRP A 1 94 ? 2.755 4.963 -13.547 1.00 77.19 94 TRP A C 1
ATOM 782 O O . TRP A 1 94 ? 3.572 5.631 -14.191 1.00 77.19 94 TRP A O 1
ATOM 792 N N . ALA A 1 95 ? 1.655 4.459 -14.110 1.00 82.38 95 ALA A N 1
ATOM 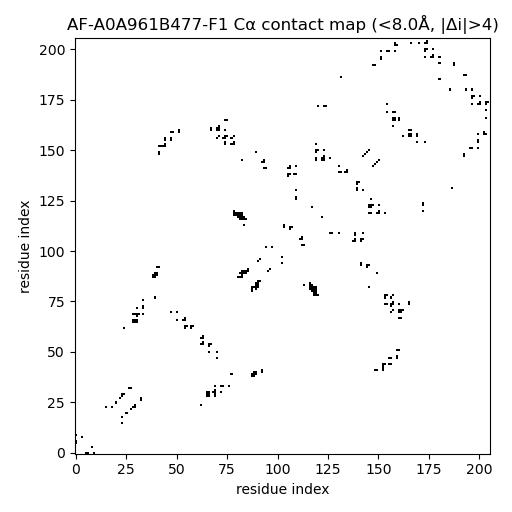793 C CA . ALA A 1 95 ? 1.330 4.590 -15.531 1.00 82.38 95 ALA A CA 1
ATOM 794 C C . ALA A 1 95 ? 0.684 5.944 -15.866 1.00 82.38 95 ALA A C 1
ATOM 796 O O . ALA A 1 95 ? 0.848 6.424 -16.989 1.00 82.38 95 ALA A O 1
ATOM 797 N N . GLY A 1 96 ? 0.043 6.619 -14.903 1.00 82.06 96 GLY A N 1
ATOM 798 C CA . GLY A 1 96 ? -0.645 7.895 -15.130 1.00 82.06 96 GLY A CA 1
ATOM 799 C C . GLY A 1 96 ? -1.771 7.765 -16.162 1.00 82.06 96 GLY A C 1
ATOM 800 O O . GLY A 1 96 ? -2.488 6.772 -16.168 1.00 82.06 96 GLY A O 1
ATOM 801 N N . ASN A 1 97 ? -1.891 8.744 -17.065 1.00 83.81 97 ASN A N 1
ATOM 802 C CA . ASN A 1 97 ? -2.906 8.763 -18.133 1.00 83.81 97 ASN A CA 1
ATOM 803 C C . ASN A 1 97 ? -2.434 8.093 -19.440 1.00 83.81 97 ASN A C 1
ATOM 805 O O . ASN A 1 97 ? -2.953 8.400 -20.511 1.00 83.81 97 ASN A O 1
ATOM 809 N N . ARG A 1 98 ? -1.393 7.254 -19.387 1.00 88.12 98 ARG A N 1
ATOM 810 C CA . ARG A 1 98 ? -0.843 6.594 -20.580 1.00 88.12 98 ARG A CA 1
ATOM 811 C C . ARG A 1 98 ? -1.764 5.474 -21.053 1.00 88.12 98 ARG A C 1
ATOM 813 O O . ARG A 1 98 ? -2.369 4.781 -20.238 1.00 88.12 98 ARG A O 1
ATOM 820 N N . ASP A 1 99 ? -1.808 5.267 -22.364 1.00 90.19 99 ASP A N 1
ATOM 821 C CA . ASP A 1 99 ? -2.464 4.101 -22.952 1.00 90.19 99 ASP A CA 1
ATOM 822 C C . ASP A 1 99 ? -1.669 2.804 -22.698 1.00 90.19 99 ASP A C 1
ATOM 824 O O . ASP A 1 99 ? -0.581 2.804 -22.109 1.00 90.19 99 ASP A O 1
ATOM 828 N N . GLU A 1 100 ? -2.233 1.666 -23.103 1.00 90.00 100 GLU A N 1
ATOM 829 C CA . GLU A 1 100 ? -1.621 0.352 -22.887 1.00 90.00 100 GLU A CA 1
ATOM 830 C C . GLU A 1 100 ? -0.301 0.176 -23.627 1.00 90.00 100 GLU A C 1
ATOM 832 O O . GLU A 1 100 ? 0.640 -0.361 -23.048 1.00 90.00 100 GLU A O 1
ATOM 837 N N . ALA A 1 101 ? -0.200 0.668 -24.862 1.00 93.06 101 ALA A N 1
ATOM 838 C CA . ALA A 1 101 ? 1.008 0.540 -25.668 1.00 93.06 101 ALA A CA 1
ATOM 839 C C . ALA A 1 101 ? 2.176 1.313 -25.037 1.00 93.06 101 ALA A C 1
ATOM 841 O O . ALA A 1 101 ? 3.261 0.764 -24.842 1.00 93.06 101 ALA A O 1
ATOM 842 N N . ALA A 1 102 ? 1.936 2.560 -24.626 1.00 92.62 102 ALA A N 1
ATOM 843 C CA . ALA A 1 102 ? 2.916 3.378 -23.925 1.00 92.62 102 ALA A CA 1
ATOM 844 C C . ALA A 1 102 ? 3.262 2.803 -22.544 1.00 92.62 102 ALA A C 1
ATOM 846 O O . ALA A 1 102 ? 4.410 2.880 -22.110 1.00 92.62 102 ALA A O 1
ATOM 847 N N . THR A 1 103 ? 2.287 2.216 -21.846 1.00 91.75 103 THR A N 1
ATOM 848 C CA . THR A 1 103 ? 2.518 1.542 -20.560 1.00 91.75 103 THR A CA 1
ATOM 849 C C . THR A 1 103 ? 3.414 0.313 -20.737 1.00 91.75 103 THR A C 1
ATOM 851 O O . THR A 1 103 ? 4.387 0.151 -20.001 1.00 91.75 103 THR A O 1
ATOM 854 N N . ARG A 1 104 ? 3.119 -0.526 -21.735 1.00 93.75 104 ARG A N 1
ATOM 855 C CA . ARG A 1 104 ? 3.861 -1.746 -22.060 1.00 93.75 104 ARG A CA 1
ATOM 856 C C . ARG A 1 104 ? 5.314 -1.433 -22.421 1.00 93.75 104 ARG A C 1
ATOM 858 O O . ARG A 1 104 ? 6.220 -1.985 -21.803 1.00 93.75 104 ARG A O 1
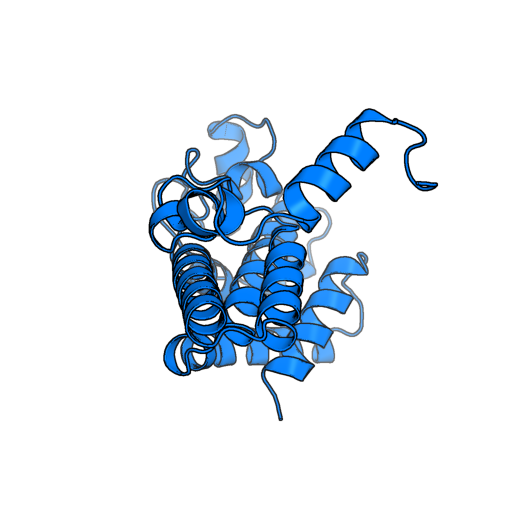ATOM 865 N N . ALA A 1 105 ? 5.537 -0.432 -23.275 1.00 93.38 105 ALA A N 1
ATOM 866 C CA . ALA A 1 105 ? 6.876 0.032 -23.650 1.00 93.38 105 ALA A CA 1
ATOM 867 C C . ALA A 1 105 ? 7.745 0.478 -22.454 1.00 93.38 105 ALA A C 1
ATOM 869 O O . ALA A 1 105 ? 8.973 0.445 -22.531 1.00 93.38 105 ALA A O 1
ATOM 870 N N . LEU A 1 106 ? 7.133 0.898 -21.339 1.00 91.06 106 LEU A N 1
ATOM 871 C CA . LEU A 1 106 ? 7.856 1.300 -20.130 1.00 91.06 106 LEU A CA 1
ATOM 872 C C . LEU A 1 106 ? 8.228 0.122 -19.226 1.00 91.06 106 LEU A C 1
ATOM 874 O O . LEU A 1 106 ? 9.219 0.229 -18.500 1.00 91.06 106 LEU A O 1
ATOM 878 N N . ILE A 1 107 ? 7.458 -0.968 -19.236 1.00 91.38 107 ILE A N 1
ATOM 879 C CA . ILE A 1 107 ? 7.646 -2.086 -18.301 1.00 91.38 107 ILE A CA 1
ATOM 880 C C . ILE A 1 107 ? 8.282 -3.323 -18.939 1.00 91.38 107 ILE A C 1
ATOM 882 O O . ILE A 1 107 ? 8.957 -4.065 -18.231 1.00 91.38 107 ILE A O 1
ATOM 886 N N . GLU A 1 108 ? 8.149 -3.514 -20.253 1.00 92.50 108 GLU A N 1
ATOM 887 C CA . GLU A 1 108 ? 8.808 -4.605 -20.982 1.00 92.50 108 GLU A CA 1
ATOM 888 C C . GLU A 1 108 ? 10.332 -4.596 -20.803 1.00 92.50 108 GLU A C 1
ATOM 890 O O . GLU A 1 108 ? 10.889 -5.654 -20.506 1.00 92.50 108 GLU A O 1
ATOM 895 N N . PRO A 1 109 ? 11.038 -3.442 -20.868 1.00 91.00 109 PRO A N 1
ATOM 896 C CA . PRO A 1 109 ? 12.473 -3.418 -20.590 1.00 91.00 109 PRO A CA 1
ATOM 897 C C . PRO A 1 109 ? 12.808 -3.898 -19.176 1.00 91.00 109 PRO A C 1
ATOM 899 O O . PRO A 1 109 ? 13.879 -4.450 -18.951 1.00 91.00 109 PRO A O 1
ATOM 902 N N . LEU A 1 110 ? 11.889 -3.712 -18.224 1.00 88.50 110 LEU A N 1
ATOM 903 C CA . LEU A 1 110 ? 12.043 -4.160 -16.840 1.00 88.50 110 LEU A CA 1
ATOM 904 C C . LEU A 1 110 ? 11.767 -5.666 -16.670 1.00 88.50 110 LEU A C 1
ATOM 906 O O . LEU A 1 110 ? 11.920 -6.174 -15.563 1.00 88.50 110 LEU A O 1
ATOM 910 N N . GLY A 1 111 ? 11.370 -6.369 -17.738 1.00 90.25 111 GLY A N 1
ATOM 911 C CA . GLY A 1 111 ? 11.026 -7.790 -17.719 1.00 90.25 111 GLY A CA 1
ATOM 912 C C . GLY A 1 111 ? 9.607 -8.085 -17.230 1.00 90.25 111 GLY A C 1
ATOM 913 O O . GLY A 1 111 ? 9.330 -9.216 -16.837 1.00 90.25 111 GLY A O 1
ATOM 914 N N . TYR A 1 112 ? 8.719 -7.087 -17.219 1.00 91.75 112 TYR A N 1
ATOM 915 C CA . TYR A 1 112 ? 7.320 -7.267 -16.834 1.00 91.75 112 TYR A CA 1
ATOM 916 C C . TYR A 1 112 ? 6.394 -7.351 -18.045 1.00 91.75 112 TYR A C 1
ATOM 918 O O . TYR A 1 112 ? 6.664 -6.769 -19.094 1.00 91.75 112 TYR A O 1
ATOM 926 N N . ASP A 1 113 ? 5.257 -8.008 -17.839 1.00 91.38 113 ASP A N 1
ATOM 927 C CA . ASP A 1 113 ? 4.164 -8.121 -18.798 1.00 91.38 113 ASP A CA 1
ATOM 928 C C . ASP A 1 113 ? 2.860 -7.651 -18.138 1.00 91.38 113 ASP A C 1
ATOM 930 O O . ASP A 1 113 ? 2.548 -8.069 -17.024 1.00 91.38 113 ASP A O 1
ATOM 934 N N . LEU A 1 114 ? 2.108 -6.778 -18.818 1.00 89.75 114 LEU A N 1
ATOM 935 C CA . LEU A 1 114 ? 0.818 -6.274 -18.329 1.00 89.75 114 LEU A CA 1
ATOM 936 C C . LEU A 1 114 ? -0.228 -7.383 -18.196 1.00 89.75 114 LEU A C 1
ATOM 938 O O . LEU A 1 114 ? -1.110 -7.279 -17.343 1.00 89.75 114 LEU A O 1
ATOM 942 N N . ASP A 1 115 ? -0.117 -8.430 -19.014 1.00 90.81 115 ASP A N 1
ATOM 943 C CA . ASP A 1 115 ? -1.069 -9.542 -19.033 1.00 90.81 115 ASP A CA 1
ATOM 944 C C . ASP A 1 115 ? -0.769 -10.579 -17.943 1.00 90.81 115 ASP A C 1
ATOM 946 O O . ASP A 1 115 ? -1.596 -11.443 -17.641 1.00 90.81 115 ASP A O 1
ATOM 950 N N . HIS A 1 116 ? 0.402 -10.480 -17.309 1.00 92.31 116 HIS A N 1
ATOM 951 C CA . HIS A 1 116 ? 0.791 -11.340 -16.207 1.00 92.31 116 HIS A CA 1
ATOM 952 C C . HIS A 1 116 ? 0.510 -10.645 -14.865 1.00 92.31 116 HIS A C 1
ATOM 954 O O . HIS A 1 116 ? 1.213 -9.698 -14.501 1.00 92.31 116 HIS A O 1
ATOM 960 N N . PRO A 1 117 ? -0.506 -11.081 -14.095 1.00 90.25 117 PRO A N 1
ATOM 961 C CA . PRO A 1 117 ? -0.846 -10.429 -12.841 1.00 90.25 117 PRO A CA 1
ATOM 962 C C . PRO A 1 117 ? 0.281 -10.619 -11.827 1.00 90.25 117 PRO A C 1
ATOM 964 O O . PRO A 1 117 ? 0.599 -11.742 -11.447 1.00 90.25 117 PRO A O 1
ATOM 967 N N . LEU A 1 118 ? 0.842 -9.505 -11.359 1.00 91.75 118 LEU A N 1
ATOM 968 C CA . LEU A 1 118 ? 1.865 -9.492 -10.319 1.00 91.75 118 LEU A CA 1
ATOM 969 C C . LEU A 1 118 ? 1.392 -8.679 -9.123 1.00 91.75 118 LEU A C 1
ATOM 971 O O . LEU A 1 118 ? 0.800 -7.609 -9.269 1.00 91.75 118 LEU A O 1
ATOM 975 N N . ASN A 1 119 ? 1.702 -9.147 -7.923 1.00 91.69 119 ASN A N 1
ATOM 976 C CA . ASN A 1 119 ? 1.549 -8.367 -6.706 1.00 91.69 119 ASN A CA 1
ATOM 977 C C . ASN A 1 119 ? 2.842 -7.605 -6.356 1.00 91.69 119 ASN A C 1
ATOM 979 O O . ASN A 1 119 ? 3.903 -7.800 -6.948 1.00 91.69 119 ASN A O 1
ATOM 983 N N . VAL A 1 120 ? 2.773 -6.714 -5.364 1.00 90.06 120 VAL A N 1
ATOM 984 C CA . VAL A 1 120 ? 3.916 -5.866 -4.968 1.00 90.06 120 VAL A CA 1
ATOM 985 C C . VAL A 1 120 ? 5.138 -6.652 -4.494 1.00 90.06 120 VAL A C 1
ATOM 987 O O . VAL A 1 120 ? 6.263 -6.190 -4.681 1.00 90.06 120 VAL A O 1
ATOM 990 N N . LEU A 1 121 ? 4.942 -7.819 -3.873 1.00 92.75 121 LEU A N 1
ATOM 991 C CA . LEU A 1 121 ? 6.050 -8.649 -3.407 1.00 92.75 121 LEU A CA 1
ATOM 992 C C . LEU A 1 121 ? 6.753 -9.316 -4.589 1.00 92.75 121 LEU A C 1
ATOM 994 O O . LEU A 1 121 ? 7.976 -9.424 -4.584 1.00 92.75 121 LEU A 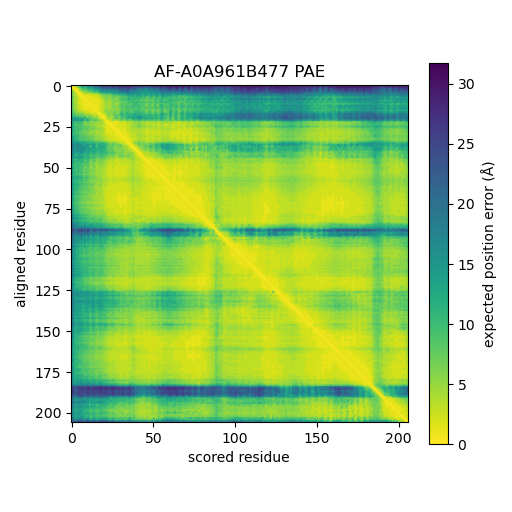O 1
ATOM 998 N N . GLU A 1 122 ? 5.995 -9.742 -5.597 1.00 93.06 122 GLU A N 1
ATOM 999 C CA . GLU A 1 122 ? 6.526 -10.360 -6.813 1.00 93.06 122 GLU A CA 1
ATOM 1000 C C . GLU A 1 122 ? 7.270 -9.348 -7.679 1.00 93.06 122 GLU A C 1
ATOM 1002 O O . GLU A 1 122 ? 8.412 -9.611 -8.055 1.00 93.06 122 GLU A O 1
ATOM 1007 N N . VAL A 1 123 ? 6.689 -8.161 -7.893 1.00 90.00 123 VAL A N 1
ATOM 1008 C CA . VAL A 1 123 ? 7.362 -7.039 -8.568 1.00 90.00 123 VAL A CA 1
ATOM 1009 C C . VAL A 1 123 ? 8.682 -6.720 -7.874 1.00 90.00 123 VAL A C 1
ATOM 1011 O O . VAL A 1 123 ? 9.733 -6.683 -8.506 1.00 90.00 123 VAL A O 1
ATOM 1014 N N . TYR A 1 124 ? 8.674 -6.553 -6.548 1.00 89.19 124 TYR A N 1
ATOM 1015 C CA . TYR A 1 124 ? 9.914 -6.260 -5.836 1.00 89.19 124 TYR A CA 1
ATOM 1016 C C . TYR A 1 124 ? 10.900 -7.437 -5.824 1.00 89.19 124 TYR A C 1
ATOM 1018 O O . TYR A 1 124 ? 12.110 -7.241 -5.751 1.00 89.19 124 TYR A O 1
ATOM 1026 N N . ARG A 1 125 ? 10.432 -8.685 -5.892 1.00 89.19 125 ARG A N 1
ATOM 1027 C CA . ARG A 1 125 ? 11.328 -9.845 -5.969 1.00 89.19 125 ARG A CA 1
ATOM 1028 C C . ARG A 1 125 ? 12.049 -9.896 -7.314 1.00 89.19 125 ARG A C 1
ATOM 1030 O O . ARG A 1 125 ? 13.266 -10.067 -7.310 1.00 89.19 125 ARG A O 1
ATOM 1037 N N . ALA A 1 126 ? 11.310 -9.718 -8.407 1.00 86.50 126 ALA A N 1
ATOM 1038 C CA . ALA A 1 126 ? 11.819 -9.696 -9.779 1.00 86.50 126 ALA A CA 1
ATOM 1039 C C . ALA A 1 126 ? 12.660 -8.447 -10.097 1.00 86.50 126 ALA A C 1
ATOM 1041 O O . ALA A 1 126 ? 13.350 -8.397 -11.110 1.00 86.50 126 ALA A O 1
ATOM 1042 N N . TYR A 1 127 ? 12.627 -7.453 -9.212 1.00 83.44 127 TYR A N 1
ATOM 1043 C CA . TYR A 1 127 ? 13.367 -6.212 -9.333 1.00 83.44 127 TYR A CA 1
ATOM 1044 C C . TYR A 1 127 ? 14.884 -6.412 -9.521 1.00 83.44 127 TYR A C 1
ATOM 1046 O O . TYR A 1 127 ? 15.580 -6.890 -8.612 1.00 83.44 127 TYR A O 1
ATOM 1054 N N . ASP A 1 128 ? 15.394 -5.957 -10.673 1.00 83.94 128 ASP A N 1
ATOM 1055 C CA . ASP A 1 128 ? 16.824 -5.801 -10.944 1.00 83.94 128 ASP A CA 1
ATOM 1056 C C . ASP A 1 128 ? 17.318 -4.400 -10.546 1.00 83.94 128 ASP A C 1
ATOM 1058 O O . ASP A 1 128 ? 16.945 -3.369 -11.118 1.00 83.94 128 ASP A O 1
ATOM 1062 N N . ARG A 1 129 ? 18.235 -4.379 -9.578 1.00 77.81 129 ARG A N 1
ATOM 1063 C CA . ARG A 1 129 ? 18.864 -3.163 -9.054 1.00 77.81 129 ARG A CA 1
ATOM 1064 C C . ARG A 1 129 ? 19.683 -2.383 -10.079 1.00 77.81 129 ARG A C 1
ATOM 1066 O O . ARG A 1 129 ? 19.904 -1.189 -9.886 1.00 77.81 129 ARG A O 1
ATOM 1073 N N . GLN A 1 130 ? 20.126 -3.009 -11.172 1.00 81.75 130 GLN A N 1
ATOM 1074 C CA . GLN A 1 130 ? 20.884 -2.313 -12.218 1.00 81.75 130 GLN A CA 1
ATOM 1075 C C . GLN A 1 130 ? 20.078 -1.185 -12.880 1.00 81.75 130 GLN A C 1
ATOM 1077 O O . GLN A 1 130 ? 20.658 -0.263 -13.445 1.00 81.75 130 GLN A O 1
ATOM 1082 N N . TRP A 1 131 ? 18.748 -1.189 -12.762 1.00 80.25 131 TRP A N 1
ATOM 1083 C CA . TRP A 1 131 ? 17.914 -0.087 -13.246 1.00 80.25 131 TRP A CA 1
ATOM 1084 C C . TRP A 1 131 ? 18.128 1.235 -12.498 1.00 80.25 131 TRP A C 1
ATOM 1086 O O . TRP A 1 131 ? 17.752 2.295 -13.004 1.00 80.25 131 TRP A O 1
ATOM 1096 N N . TRP A 1 132 ? 18.750 1.219 -11.314 1.00 73.94 132 TRP A N 1
ATOM 1097 C CA . TRP A 1 132 ? 19.105 2.450 -10.604 1.00 73.94 132 TRP A CA 1
ATOM 1098 C C . TRP A 1 132 ? 20.249 3.220 -11.227 1.00 73.94 132 TRP A C 1
ATOM 1100 O O . TRP A 1 132 ? 20.249 4.446 -11.161 1.00 73.94 132 TRP A O 1
ATOM 1110 N N . SER A 1 133 ? 21.198 2.528 -11.847 1.00 77.19 133 SER A N 1
ATOM 1111 C CA . SER A 1 133 ? 22.331 3.171 -12.504 1.00 77.19 133 SER A CA 1
ATOM 1112 C C . SER A 1 133 ? 22.000 3.667 -13.915 1.00 77.19 133 SER A C 1
ATOM 1114 O O . SER A 1 133 ? 22.909 4.089 -14.620 1.00 77.19 133 SER A O 1
ATOM 1116 N N . ARG A 1 134 ? 20.716 3.643 -14.313 1.00 83.75 134 ARG A N 1
ATOM 1117 C CA . ARG A 1 134 ? 20.217 4.061 -15.636 1.00 83.75 134 ARG A CA 1
ATOM 1118 C C . ARG A 1 134 ? 19.182 5.198 -15.554 1.00 83.75 134 ARG A C 1
ATOM 1120 O O . ARG A 1 134 ? 18.037 5.003 -15.972 1.00 83.75 134 ARG A O 1
ATOM 1127 N N . PRO A 1 135 ? 19.507 6.358 -14.950 1.00 81.56 135 PRO A N 1
ATOM 1128 C CA . PRO A 1 135 ? 18.558 7.463 -14.757 1.00 81.56 135 PRO A CA 1
ATOM 1129 C C . PRO A 1 135 ? 18.000 8.055 -16.061 1.00 81.56 135 PRO A C 1
ATOM 1131 O O . PRO A 1 135 ? 16.932 8.660 -16.052 1.00 81.56 135 PRO A O 1
ATOM 1134 N N . GLU A 1 136 ? 18.706 7.883 -17.173 1.00 85.12 136 GLU A N 1
ATOM 1135 C CA . GLU A 1 136 ? 18.311 8.308 -18.516 1.00 85.12 136 GLU A CA 1
ATOM 1136 C C . GLU A 1 136 ? 17.224 7.429 -19.150 1.00 85.12 136 GLU A C 1
ATOM 1138 O O . GLU A 1 136 ? 16.591 7.839 -20.123 1.00 85.12 136 GLU A O 1
ATOM 1143 N N . SER A 1 137 ? 16.980 6.229 -18.613 1.00 86.94 137 SER A N 1
ATOM 1144 C CA . SER A 1 137 ? 15.943 5.349 -19.140 1.00 86.94 137 SER A CA 1
ATOM 1145 C C . SER A 1 137 ? 14.543 5.907 -18.845 1.00 86.94 137 SER A C 1
ATOM 1147 O O . SER A 1 137 ? 14.234 6.195 -17.684 1.00 86.94 137 SER A O 1
ATOM 1149 N N . PRO A 1 138 ? 13.629 5.949 -19.835 1.00 84.75 138 PRO A N 1
ATOM 1150 C CA . PRO A 1 138 ? 12.217 6.264 -19.599 1.00 84.75 138 PRO A CA 1
ATOM 1151 C C . PRO A 1 138 ? 11.561 5.356 -18.544 1.00 84.75 138 PRO A C 1
ATOM 1153 O O . PRO A 1 138 ? 10.668 5.785 -17.810 1.00 84.75 138 PRO A O 1
ATOM 1156 N N . SER A 1 139 ? 12.043 4.115 -18.419 1.00 88.06 139 SER A N 1
ATOM 1157 C CA . SER A 1 139 ? 11.568 3.127 -17.448 1.00 88.06 139 SER A CA 1
ATOM 1158 C C . SER A 1 139 ? 12.065 3.383 -16.024 1.00 88.06 139 SER A C 1
ATOM 1160 O O . SER A 1 139 ? 11.504 2.826 -15.081 1.00 88.06 139 SER A O 1
ATOM 1162 N N . HIS A 1 140 ? 13.075 4.238 -15.822 1.00 83.94 140 HIS A N 1
ATOM 1163 C CA . HIS A 1 140 ? 13.670 4.480 -14.506 1.00 83.94 140 HIS A CA 1
ATOM 1164 C C . HIS A 1 140 ? 12.643 5.003 -13.490 1.00 83.94 140 HIS A C 1
ATOM 1166 O O . HIS A 1 140 ? 12.530 4.477 -12.382 1.00 83.94 140 HIS A O 1
ATOM 1172 N N . GLY A 1 141 ? 11.843 6.003 -13.875 1.00 81.25 141 GLY A N 1
ATOM 1173 C CA . GLY A 1 141 ? 10.811 6.571 -13.001 1.00 81.25 141 GLY A CA 1
ATOM 1174 C C . GLY A 1 141 ? 9.681 5.585 -12.688 1.00 81.25 141 GLY A C 1
ATOM 1175 O O . GLY A 1 141 ? 9.205 5.523 -11.553 1.00 81.25 141 GLY A O 1
ATOM 1176 N N . VAL A 1 142 ? 9.280 4.776 -13.674 1.00 85.31 142 VAL A N 1
ATOM 1177 C CA . VAL A 1 142 ? 8.279 3.712 -13.493 1.00 85.31 142 VAL A CA 1
ATOM 1178 C C . VAL A 1 142 ? 8.796 2.648 -12.535 1.00 85.31 142 VAL A C 1
ATOM 1180 O O . VAL A 1 142 ? 8.095 2.275 -11.596 1.00 85.31 142 VAL A O 1
ATOM 1183 N N . MET A 1 143 ? 10.047 2.231 -12.710 1.00 83.06 143 MET A N 1
ATOM 1184 C CA . MET A 1 143 ? 10.701 1.274 -11.831 1.00 83.06 143 MET A CA 1
ATOM 1185 C C . MET A 1 143 ? 10.741 1.779 -10.385 1.00 83.06 143 MET A C 1
ATOM 1187 O O . MET A 1 143 ? 10.368 1.030 -9.484 1.00 83.06 143 MET A O 1
ATOM 1191 N N . GLN A 1 144 ? 11.112 3.042 -10.137 1.00 80.56 144 GLN A N 1
ATOM 1192 C CA . GLN A 1 144 ? 11.129 3.575 -8.767 1.00 80.56 144 GLN A CA 1
ATOM 1193 C C . GLN A 1 144 ? 9.746 3.498 -8.104 1.00 80.56 144 GLN A C 1
ATOM 1195 O O . GLN A 1 144 ? 9.629 3.179 -6.917 1.00 80.56 144 GLN A O 1
ATOM 1200 N N . LYS A 1 145 ? 8.681 3.767 -8.863 1.00 83.38 145 LYS A N 1
ATOM 1201 C CA . LYS A 1 145 ? 7.312 3.704 -8.346 1.00 83.38 145 LYS A CA 1
ATOM 1202 C C . LYS A 1 145 ? 6.834 2.269 -8.118 1.00 83.38 145 LYS A C 1
ATOM 1204 O O . LYS A 1 145 ? 6.279 1.997 -7.055 1.00 83.38 145 LYS A O 1
ATOM 1209 N N . LEU A 1 146 ? 7.073 1.366 -9.069 1.00 83.00 146 LEU A N 1
ATOM 1210 C CA . LEU A 1 146 ? 6.691 -0.047 -8.978 1.00 83.00 146 LEU A CA 1
ATOM 1211 C C . LEU A 1 146 ? 7.462 -0.778 -7.871 1.00 83.00 146 LEU A C 1
ATOM 1213 O O . LEU A 1 146 ? 6.853 -1.418 -7.016 1.00 83.00 146 LEU A O 1
ATOM 1217 N N . GLY A 1 147 ? 8.789 -0.646 -7.863 1.00 80.00 147 GLY A N 1
ATOM 1218 C CA . GLY A 1 147 ? 9.669 -1.342 -6.928 1.00 80.00 147 GLY A CA 1
ATOM 1219 C C . GLY A 1 147 ? 9.620 -0.772 -5.511 1.00 80.00 147 GLY A C 1
ATOM 1220 O O . GLY A 1 147 ? 9.616 -1.531 -4.551 1.00 80.00 147 GLY A O 1
ATOM 1221 N N . TYR A 1 148 ? 9.536 0.551 -5.342 1.00 80.31 148 TYR A N 1
ATOM 1222 C CA . TYR A 1 148 ? 9.604 1.165 -4.008 1.00 80.31 148 TYR A CA 1
ATOM 1223 C C . TYR A 1 148 ? 8.300 1.820 -3.594 1.00 80.31 148 TYR A C 1
ATOM 1225 O O . TYR A 1 148 ? 7.755 1.479 -2.545 1.00 80.31 148 TYR A O 1
ATOM 1233 N N . GLY A 1 149 ? 7.771 2.738 -4.401 1.00 79.56 149 GLY A N 1
ATOM 1234 C CA . GLY A 1 149 ? 6.589 3.521 -4.031 1.00 79.56 149 GLY A CA 1
ATOM 1235 C C . GLY A 1 149 ? 5.405 2.646 -3.606 1.00 79.56 149 GLY A C 1
ATOM 1236 O O . GLY A 1 149 ? 4.922 2.761 -2.479 1.00 79.56 149 GLY A O 1
ATOM 1237 N N . LEU A 1 150 ? 4.976 1.735 -4.481 1.00 82.06 150 LEU A N 1
ATOM 1238 C CA . LEU A 1 150 ? 3.831 0.857 -4.228 1.00 82.06 150 LEU A CA 1
ATOM 1239 C C . LEU A 1 150 ? 4.116 -0.202 -3.162 1.00 82.06 150 LEU A C 1
ATOM 1241 O O . LEU A 1 150 ? 3.283 -0.446 -2.285 1.00 82.06 150 LEU A O 1
ATOM 1245 N N . ALA A 1 151 ? 5.291 -0.830 -3.230 1.00 87.25 151 ALA A N 1
ATOM 1246 C CA . ALA A 1 151 ? 5.654 -1.893 -2.306 1.00 87.25 151 ALA A CA 1
ATOM 1247 C C . ALA A 1 151 ? 5.755 -1.370 -0.867 1.00 87.25 151 ALA A C 1
ATOM 1249 O O . ALA A 1 151 ? 5.176 -1.962 0.041 1.00 87.25 151 ALA A O 1
ATOM 1250 N N . THR A 1 152 ? 6.391 -0.215 -0.653 1.00 86.94 152 THR A N 1
ATOM 1251 C CA . THR A 1 152 ? 6.549 0.366 0.691 1.00 86.94 152 THR A CA 1
ATOM 1252 C C . THR A 1 152 ? 5.213 0.658 1.378 1.00 86.94 152 THR A C 1
ATOM 1254 O O . THR A 1 152 ? 5.092 0.430 2.579 1.00 86.94 152 THR A O 1
ATOM 1257 N N . VAL A 1 153 ? 4.186 1.096 0.641 1.00 85.44 153 VAL A N 1
ATOM 1258 C CA . VAL A 1 153 ? 2.841 1.334 1.198 1.00 85.44 153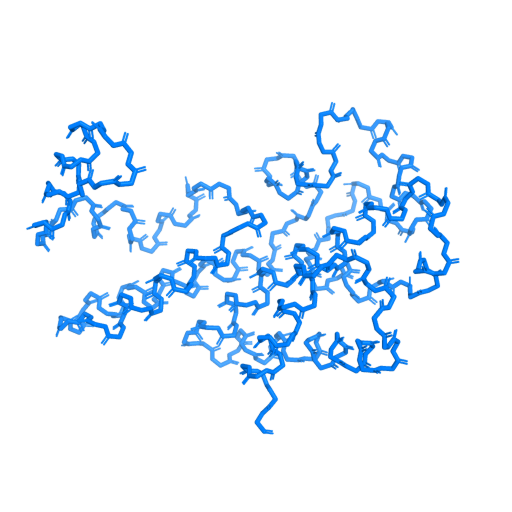 VAL A CA 1
ATOM 1259 C C . VAL A 1 153 ? 2.209 0.041 1.701 1.00 85.44 153 VAL A C 1
ATOM 1261 O O . VAL A 1 153 ? 1.724 -0.012 2.832 1.00 85.44 153 VAL A O 1
ATOM 1264 N N . ALA A 1 154 ? 2.236 -1.007 0.879 1.00 90.12 154 ALA A N 1
ATOM 1265 C CA . ALA A 1 154 ? 1.643 -2.292 1.230 1.00 90.12 154 ALA A CA 1
ATOM 1266 C C . ALA A 1 154 ? 2.388 -2.967 2.393 1.00 90.12 154 ALA A C 1
ATOM 1268 O O . ALA A 1 154 ? 1.759 -3.458 3.329 1.00 90.12 154 ALA A O 1
ATOM 1269 N N . LEU A 1 155 ? 3.725 -2.921 2.373 1.00 92.88 155 LEU A N 1
ATOM 1270 C CA . LEU A 1 155 ? 4.571 -3.442 3.449 1.00 92.88 155 LEU A CA 1
ATOM 1271 C C . LEU A 1 155 ? 4.317 -2.704 4.765 1.00 92.88 155 LEU A C 1
ATOM 1273 O O . LEU A 1 155 ? 4.244 -3.334 5.814 1.00 92.88 155 LEU A O 1
ATOM 1277 N N . HIS A 1 156 ? 4.118 -1.386 4.724 1.00 90.75 156 HIS A N 1
ATOM 1278 C CA . HIS A 1 156 ? 3.822 -0.609 5.925 1.00 90.75 156 HIS A CA 1
ATOM 1279 C C . HIS A 1 156 ? 2.479 -1.012 6.542 1.00 90.75 156 HIS A C 1
ATOM 1281 O O . HIS A 1 156 ? 2.397 -1.214 7.753 1.00 90.75 156 HIS A O 1
ATOM 1287 N N . GLY A 1 157 ? 1.446 -1.193 5.713 1.00 91.31 157 GLY A N 1
ATOM 1288 C CA . GLY A 1 157 ? 0.158 -1.720 6.164 1.00 91.31 157 GLY A CA 1
ATOM 1289 C C . GLY A 1 157 ? 0.287 -3.100 6.806 1.00 91.31 157 GLY A C 1
ATOM 1290 O O . GLY A 1 157 ? -0.237 -3.311 7.896 1.00 91.31 157 GLY A O 1
ATOM 1291 N N . ALA A 1 158 ? 1.042 -4.007 6.179 1.00 94.75 158 ALA A N 1
ATOM 1292 C CA . ALA A 1 158 ? 1.287 -5.354 6.692 1.00 94.75 158 ALA A CA 1
ATOM 1293 C C . ALA A 1 158 ? 2.048 -5.367 8.027 1.00 94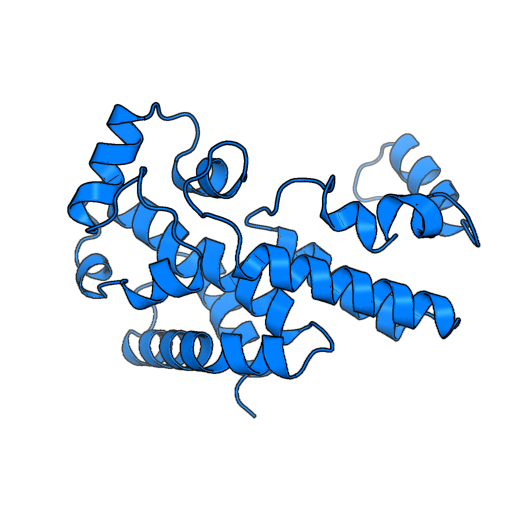.75 158 ALA A C 1
ATOM 1295 O O . ALA A 1 158 ? 1.696 -6.128 8.925 1.00 94.75 158 ALA A O 1
ATOM 1296 N N . LEU A 1 159 ? 3.054 -4.500 8.190 1.00 94.19 159 LEU A N 1
ATOM 1297 C CA . LEU A 1 159 ? 3.809 -4.387 9.440 1.00 94.19 159 LEU A CA 1
ATOM 1298 C C . LEU A 1 159 ? 2.978 -3.791 10.585 1.00 94.19 159 LEU A C 1
ATOM 1300 O O . LEU A 1 159 ? 3.118 -4.212 11.733 1.00 94.19 159 LEU A O 1
ATOM 1304 N N . LEU A 1 160 ? 2.103 -2.827 10.281 1.00 92.38 160 LEU A N 1
ATOM 1305 C CA . LEU A 1 160 ? 1.219 -2.197 11.267 1.00 92.38 160 LEU A CA 1
ATOM 1306 C C . LEU A 1 160 ? -0.016 -3.041 11.610 1.00 92.38 160 LEU A C 1
ATOM 1308 O O . LEU A 1 160 ? -0.598 -2.858 12.685 1.00 92.38 160 LEU A O 1
ATOM 1312 N N . ALA A 1 161 ? -0.424 -3.947 10.717 1.00 92.75 161 ALA A N 1
ATOM 1313 C CA . ALA A 1 161 ? -1.509 -4.881 10.970 1.00 92.75 161 ALA A CA 1
ATOM 1314 C C . ALA A 1 161 ? -1.183 -5.768 12.176 1.00 92.75 161 ALA A C 1
ATOM 1316 O O . ALA A 1 161 ? -0.025 -6.103 12.444 1.00 92.75 161 ALA A O 1
ATOM 1317 N N . ASP A 1 162 ? -2.213 -6.153 12.925 1.00 90.00 162 ASP A N 1
ATOM 1318 C CA . ASP A 1 162 ? -2.069 -7.035 14.084 1.00 90.00 162 ASP A CA 1
ATOM 1319 C C . ASP A 1 162 ? -2.129 -8.512 13.708 1.00 90.00 162 ASP A C 1
ATOM 1321 O O . ASP A 1 162 ? -2.914 -9.284 14.246 1.00 90.00 162 ASP A O 1
ATOM 1325 N N . ASP A 1 163 ? -1.322 -8.875 12.716 1.00 95.56 163 ASP A N 1
ATOM 1326 C CA . ASP A 1 163 ? -1.317 -10.197 12.109 1.00 95.56 163 ASP A CA 1
ATOM 1327 C C . ASP A 1 163 ? 0.136 -10.664 11.917 1.00 95.56 163 ASP A C 1
ATOM 1329 O O . ASP A 1 163 ? 0.860 -10.122 11.072 1.00 95.56 163 ASP A O 1
ATOM 1333 N N . PRO A 1 164 ? 0.595 -11.654 12.704 1.00 95.25 164 PRO A N 1
ATOM 1334 C CA . PRO A 1 164 ? 1.950 -12.179 12.594 1.00 95.25 164 PRO A CA 1
ATOM 1335 C C . PRO A 1 164 ? 2.286 -12.743 11.208 1.00 95.25 164 PRO A C 1
ATOM 1337 O O . PRO A 1 164 ? 3.424 -12.603 10.765 1.00 95.25 164 PRO A O 1
ATOM 1340 N N . ALA A 1 165 ? 1.319 -13.338 10.504 1.00 96.69 165 ALA A N 1
ATOM 1341 C CA . ALA A 1 165 ? 1.550 -13.928 9.189 1.00 96.69 165 ALA A CA 1
ATOM 1342 C C . ALA A 1 165 ? 1.779 -12.846 8.124 1.00 96.69 165 ALA A C 1
ATOM 1344 O O . ALA A 1 165 ? 2.674 -12.982 7.286 1.00 96.69 165 ALA A O 1
ATOM 1345 N N . LEU A 1 166 ? 1.030 -11.738 8.183 1.00 96.06 166 LEU A N 1
ATOM 1346 C CA . LEU A 1 166 ? 1.269 -10.575 7.318 1.00 96.06 166 LEU A CA 1
ATOM 1347 C C . LEU A 1 166 ? 2.654 -9.965 7.555 1.00 96.06 166 LEU A C 1
ATOM 1349 O O . LEU A 1 166 ? 3.377 -9.675 6.597 1.00 96.06 166 LEU A O 1
ATOM 1353 N N . ARG A 1 167 ? 3.045 -9.803 8.825 1.00 95.31 167 ARG A N 1
ATOM 1354 C CA . ARG A 1 167 ? 4.368 -9.273 9.190 1.00 95.31 167 ARG A CA 1
ATOM 1355 C C . ARG A 1 167 ? 5.488 -10.164 8.670 1.00 95.31 167 ARG A C 1
ATOM 1357 O O . ARG A 1 167 ? 6.449 -9.659 8.092 1.00 95.31 167 ARG A O 1
ATOM 1364 N N . GLU A 1 168 ? 5.346 -11.476 8.829 1.00 95.62 168 GLU A N 1
ATOM 1365 C CA . GLU A 1 168 ? 6.362 -12.429 8.391 1.00 95.62 168 GLU A CA 1
ATOM 1366 C C . GLU A 1 168 ? 6.496 -12.475 6.866 1.00 95.62 168 GLU A C 1
ATOM 1368 O O . GLU A 1 168 ? 7.607 -12.501 6.346 1.00 95.62 168 GLU A O 1
ATOM 1373 N N . ARG A 1 169 ? 5.389 -12.351 6.124 1.00 95.50 169 ARG A N 1
ATOM 1374 C CA . ARG A 1 169 ? 5.426 -12.207 4.657 1.00 95.50 169 ARG A CA 1
ATOM 1375 C C . ARG A 1 169 ? 6.146 -10.935 4.200 1.00 95.50 169 ARG A C 1
ATOM 1377 O O . ARG A 1 169 ? 6.823 -10.955 3.173 1.00 95.50 169 ARG A O 1
ATOM 1384 N N . ALA A 1 170 ? 5.995 -9.831 4.932 1.00 94.81 170 ALA A N 1
ATOM 1385 C CA . ALA A 1 170 ? 6.594 -8.541 4.584 1.00 94.81 170 ALA A CA 1
ATOM 1386 C C . ALA A 1 170 ? 8.093 -8.454 4.930 1.00 94.81 170 ALA A C 1
ATOM 1388 O O . ALA A 1 170 ? 8.859 -7.789 4.224 1.00 94.81 170 ALA A O 1
ATOM 1389 N N . ARG A 1 171 ? 8.523 -9.122 6.007 1.00 94.06 171 ARG A N 1
ATOM 1390 C CA . ARG A 1 171 ? 9.860 -8.976 6.604 1.00 94.06 171 ARG A CA 1
ATOM 1391 C C . ARG A 1 171 ? 11.023 -9.221 5.624 1.00 94.06 171 ARG A C 1
ATOM 1393 O O . ARG A 1 171 ? 11.909 -8.365 5.589 1.00 94.06 171 ARG A O 1
ATOM 1400 N N . PRO A 1 172 ? 11.056 -10.285 4.792 1.00 93.94 172 PRO A N 1
ATOM 1401 C CA . PRO A 1 172 ? 12.178 -10.520 3.876 1.00 93.94 172 PRO A CA 1
ATOM 1402 C C . PRO A 1 172 ? 12.359 -9.392 2.855 1.00 93.94 172 PRO A C 1
ATOM 1404 O O . PRO A 1 172 ? 13.479 -8.960 2.577 1.00 93.94 172 PRO A O 1
ATOM 1407 N N . THR A 1 173 ? 11.245 -8.881 2.330 1.00 93.12 173 THR A N 1
ATOM 1408 C CA . THR A 1 173 ? 11.211 -7.768 1.376 1.00 93.12 173 THR A CA 1
ATOM 1409 C C . THR A 1 173 ? 11.748 -6.491 2.015 1.00 93.12 173 THR A C 1
ATOM 1411 O O . THR A 1 173 ? 12.605 -5.828 1.438 1.00 93.12 173 THR A O 1
ATOM 1414 N N . VAL A 1 174 ? 11.318 -6.183 3.242 1.00 92.75 174 VAL A N 1
ATOM 1415 C CA . VAL A 1 174 ? 11.790 -5.008 3.990 1.00 92.75 174 VAL A CA 1
ATOM 1416 C C . VAL A 1 174 ? 13.275 -5.117 4.330 1.00 92.75 174 VAL A C 1
ATOM 1418 O O . VAL A 1 174 ? 14.015 -4.157 4.134 1.00 92.75 174 VAL A O 1
ATOM 1421 N N . ALA A 1 175 ? 13.741 -6.286 4.777 1.00 91.88 175 ALA A N 1
ATOM 1422 C CA . ALA A 1 175 ? 15.155 -6.515 5.061 1.00 91.88 175 ALA A CA 1
ATOM 1423 C C . ALA A 1 175 ? 16.027 -6.285 3.815 1.00 91.88 175 ALA A C 1
ATOM 1425 O O . ALA A 1 175 ? 17.069 -5.631 3.894 1.00 91.88 175 ALA A O 1
ATOM 1426 N N . ARG A 1 176 ? 15.575 -6.766 2.647 1.00 90.81 176 ARG A N 1
ATOM 1427 C CA . ARG A 1 176 ? 16.229 -6.495 1.360 1.00 90.81 176 ARG A CA 1
ATOM 1428 C C . ARG A 1 176 ? 16.238 -4.995 1.040 1.00 90.81 176 ARG A C 1
ATOM 1430 O O . ARG A 1 176 ? 17.315 -4.477 0.762 1.00 90.81 176 ARG A O 1
ATOM 1437 N N . MET A 1 177 ? 15.099 -4.304 1.156 1.00 88.12 177 MET A N 1
ATOM 1438 C CA . MET A 1 177 ? 14.996 -2.854 0.917 1.00 88.12 177 MET A CA 1
ATOM 1439 C C . MET A 1 177 ? 15.962 -2.048 1.784 1.00 88.12 177 MET A C 1
ATOM 1441 O O . MET A 1 177 ? 16.663 -1.180 1.272 1.00 88.12 177 MET A O 1
ATOM 1445 N N . VAL A 1 178 ? 16.024 -2.342 3.085 1.00 87.50 178 VAL A N 1
ATOM 1446 C CA . VAL A 1 178 ? 16.898 -1.643 4.039 1.00 87.50 178 VAL A CA 1
ATOM 1447 C C . VAL A 1 178 ? 18.373 -1.895 3.731 1.00 87.50 178 VAL A C 1
ATOM 1449 O O . VAL A 1 178 ? 19.169 -0.955 3.757 1.00 87.50 178 VAL A O 1
ATOM 1452 N N . ARG A 1 179 ? 18.749 -3.138 3.406 1.00 87.31 179 ARG A N 1
ATOM 1453 C CA . ARG A 1 179 ? 20.126 -3.471 3.018 1.00 87.31 179 ARG A CA 1
ATOM 1454 C C . ARG A 1 179 ? 20.533 -2.736 1.744 1.00 87.31 179 ARG A C 1
ATOM 1456 O O . ARG A 1 179 ? 21.540 -2.035 1.748 1.00 87.31 179 ARG A O 1
ATOM 1463 N N . GLU A 1 180 ? 19.729 -2.848 0.687 1.00 83.56 180 GLU A N 1
ATOM 1464 C CA . GLU A 1 180 ? 19.988 -2.166 -0.585 1.00 83.56 180 GLU A CA 1
ATOM 1465 C C . GLU A 1 180 ? 20.045 -0.645 -0.394 1.00 83.56 180 GLU A C 1
ATOM 1467 O O . GLU A 1 180 ? 20.877 0.031 -0.993 1.00 83.56 180 GLU A O 1
ATOM 1472 N N . PHE A 1 181 ? 19.210 -0.097 0.488 1.00 78.00 181 PHE A N 1
ATOM 1473 C CA . PHE A 1 181 ? 19.260 1.309 0.857 1.00 78.00 181 PHE A CA 1
ATOM 1474 C C . PHE A 1 181 ? 20.590 1.696 1.538 1.00 78.00 181 PHE A C 1
ATOM 1476 O O . PHE A 1 181 ? 21.231 2.668 1.132 1.00 78.00 181 PHE A O 1
ATOM 1483 N N . SER A 1 182 ? 21.021 0.929 2.542 1.00 79.75 182 SER A N 1
ATOM 1484 C CA . SER A 1 182 ? 22.260 1.173 3.297 1.00 79.75 182 SER A CA 1
ATOM 1485 C C . SER A 1 182 ? 23.508 1.122 2.407 1.00 79.75 182 SER A C 1
ATOM 1487 O O . SER A 1 182 ? 24.384 1.986 2.494 1.00 79.75 182 SER A O 1
ATOM 1489 N N . GLU A 1 183 ? 23.559 0.149 1.494 1.00 80.62 183 GLU A N 1
ATOM 1490 C CA . GLU A 1 183 ? 24.680 -0.066 0.571 1.00 80.62 183 GLU A CA 1
ATOM 1491 C C . GLU A 1 183 ? 24.856 1.078 -0.442 1.00 80.62 183 GLU A C 1
ATOM 1493 O O . GLU A 1 183 ? 25.976 1.346 -0.872 1.00 80.62 183 GLU A O 1
ATOM 1498 N N . ASN A 1 184 ? 23.780 1.789 -0.800 1.00 72.69 184 ASN A N 1
ATOM 1499 C CA . ASN A 1 184 ? 23.775 2.740 -1.920 1.00 72.69 184 ASN A CA 1
ATOM 1500 C C . ASN A 1 184 ? 23.673 4.220 -1.500 1.00 72.69 184 ASN A C 1
ATOM 1502 O O . ASN A 1 184 ? 23.384 5.074 -2.337 1.00 72.69 184 ASN A O 1
ATOM 1506 N N . ARG A 1 185 ? 23.893 4.527 -0.209 1.00 60.56 185 ARG A N 1
ATOM 1507 C CA . ARG A 1 185 ? 24.060 5.877 0.386 1.00 60.56 185 ARG A CA 1
ATOM 1508 C C . ARG A 1 185 ? 23.510 7.046 -0.463 1.00 60.56 185 ARG A C 1
ATOM 1510 O O . ARG A 1 185 ? 24.264 7.879 -0.953 1.00 60.56 185 ARG A O 1
ATOM 1517 N N . GLN A 1 186 ? 22.181 7.148 -0.554 1.0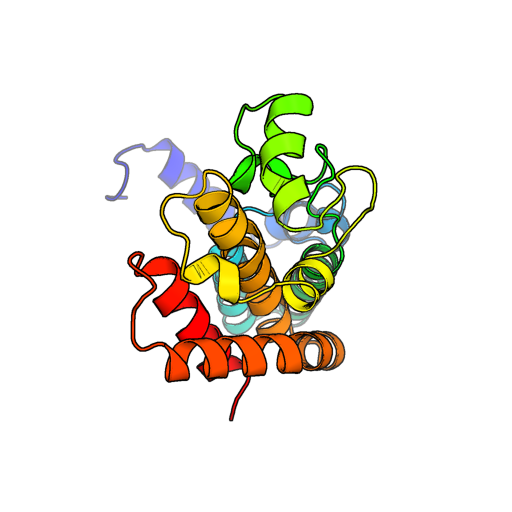0 54.97 186 GLN A N 1
ATOM 1518 C CA . GLN A 1 186 ? 21.447 8.305 -1.102 1.00 54.97 186 GLN A CA 1
ATOM 1519 C C . GLN A 1 186 ? 21.431 8.522 -2.632 1.00 54.97 186 GLN A C 1
ATOM 1521 O O . GLN A 1 186 ? 21.116 9.626 -3.075 1.00 54.97 186 GLN A O 1
ATOM 1526 N N . SER A 1 187 ? 21.604 7.500 -3.483 1.00 52.06 187 SER A N 1
ATOM 1527 C CA . SER A 1 187 ? 21.222 7.657 -4.912 1.00 52.06 187 SER A CA 1
ATOM 1528 C C . SER A 1 187 ? 19.715 7.930 -5.110 1.00 52.06 187 SER A C 1
ATOM 1530 O O . SER A 1 187 ? 19.281 8.359 -6.179 1.00 52.06 187 SER A O 1
ATOM 1532 N N . TYR A 1 188 ? 18.908 7.733 -4.063 1.00 53.66 188 TYR A N 1
ATOM 1533 C CA . TYR A 1 188 ? 17.509 8.142 -3.987 1.00 53.66 188 TYR A CA 1
ATOM 1534 C C . TYR A 1 188 ? 17.405 9.667 -3.895 1.00 53.66 188 TYR A C 1
ATOM 1536 O O . TYR A 1 188 ? 17.247 10.230 -2.816 1.00 53.66 188 TYR A O 1
ATOM 1544 N N . ARG A 1 189 ? 17.438 10.352 -5.040 1.00 48.88 189 ARG A N 1
ATOM 1545 C CA . ARG A 1 189 ? 17.224 11.810 -5.154 1.00 48.88 189 ARG A CA 1
ATOM 1546 C C . ARG A 1 189 ? 15.827 12.299 -4.707 1.00 48.88 189 ARG A C 1
ATOM 1548 O O . ARG A 1 189 ? 15.481 13.451 -4.936 1.00 48.88 189 ARG A O 1
ATOM 1555 N N . VAL A 1 190 ? 15.021 11.457 -4.060 1.00 56.06 190 VAL A N 1
ATOM 1556 C CA . VAL A 1 190 ? 13.652 11.746 -3.612 1.00 56.06 190 VAL A CA 1
ATOM 1557 C C . VAL A 1 190 ? 13.494 11.276 -2.164 1.00 56.06 190 VAL A C 1
ATOM 1559 O O . VAL A 1 190 ? 13.429 10.077 -1.889 1.00 56.06 190 VAL A O 1
ATOM 1562 N N . GLY A 1 191 ? 13.436 12.228 -1.223 1.00 59.78 191 GLY A N 1
ATOM 1563 C CA . GLY A 1 191 ? 13.403 11.966 0.227 1.00 59.78 191 GLY A CA 1
ATOM 1564 C C . GLY A 1 191 ? 12.207 11.135 0.714 1.00 59.78 191 GLY A C 1
ATOM 1565 O O . GLY A 1 191 ? 12.231 10.586 1.812 1.00 59.78 191 GLY A O 1
ATOM 1566 N N . GLU A 1 192 ? 11.173 10.980 -0.111 1.00 71.44 192 GLU A N 1
ATOM 1567 C CA . GLU A 1 192 ? 9.988 10.187 0.209 1.00 71.44 192 GLU A CA 1
ATOM 1568 C C . GLU A 1 192 ? 10.292 8.684 0.359 1.00 71.44 192 GLU A C 1
ATOM 1570 O O . GLU A 1 192 ? 9.914 8.081 1.365 1.00 71.44 192 GLU A O 1
ATOM 1575 N N . ASN A 1 193 ? 11.024 8.079 -0.583 1.00 70.50 193 ASN A N 1
ATOM 1576 C CA . ASN A 1 193 ? 11.373 6.651 -0.519 1.00 70.50 193 ASN A CA 1
ATOM 1577 C C . ASN A 1 193 ? 12.379 6.353 0.604 1.00 70.50 193 ASN A C 1
ATOM 1579 O O . ASN A 1 193 ? 12.312 5.291 1.227 1.00 70.50 193 ASN A O 1
ATOM 1583 N N . PHE A 1 194 ? 13.261 7.314 0.902 1.00 71.12 194 PHE A N 1
ATOM 1584 C CA . PHE A 1 194 ? 14.161 7.267 2.055 1.00 71.12 194 PHE A CA 1
ATOM 1585 C C . PHE A 1 194 ? 13.368 7.151 3.362 1.00 71.12 194 PHE A C 1
ATOM 1587 O O . PHE A 1 194 ? 13.511 6.168 4.090 1.00 71.12 194 PHE A O 1
ATOM 1594 N N . ASN A 1 195 ? 12.471 8.109 3.615 1.00 72.81 195 ASN A N 1
ATOM 1595 C CA . ASN A 1 195 ? 11.677 8.146 4.843 1.00 72.81 195 ASN A CA 1
ATOM 1596 C C . ASN A 1 195 ? 10.845 6.870 5.015 1.00 72.81 195 ASN A C 1
ATOM 1598 O O . ASN A 1 195 ? 10.807 6.291 6.099 1.00 72.81 195 ASN A O 1
ATOM 1602 N N . ARG A 1 196 ? 10.221 6.389 3.932 1.00 78.25 196 ARG A N 1
ATOM 1603 C CA . ARG A 1 196 ? 9.433 5.148 3.948 1.00 78.25 196 ARG A CA 1
ATOM 1604 C C . ARG A 1 196 ? 10.290 3.936 4.306 1.00 78.25 196 ARG A C 1
ATOM 1606 O O . ARG A 1 196 ? 9.894 3.158 5.166 1.00 78.25 196 ARG A O 1
ATOM 1613 N N . THR A 1 197 ? 11.466 3.792 3.699 1.00 79.12 197 THR A N 1
ATOM 1614 C CA . THR A 1 197 ? 12.348 2.637 3.935 1.00 79.12 197 THR A CA 1
ATOM 1615 C C . THR A 1 197 ? 12.894 2.618 5.363 1.00 79.12 197 THR A C 1
ATOM 1617 O O . THR A 1 197 ? 12.916 1.562 5.991 1.00 79.12 197 THR A O 1
ATOM 1620 N N . VAL A 1 198 ? 13.259 3.782 5.914 1.00 81.00 198 VAL A N 1
ATOM 1621 C CA . VAL A 1 198 ? 13.686 3.901 7.320 1.00 81.00 198 VAL A CA 1
ATOM 1622 C C . VAL A 1 198 ? 12.559 3.493 8.271 1.00 81.00 198 VAL A C 1
ATOM 1624 O O . VAL A 1 198 ? 12.783 2.674 9.159 1.00 81.00 198 VAL A O 1
ATOM 1627 N N . ILE A 1 199 ? 11.339 4.002 8.063 1.00 84.19 199 ILE A N 1
ATOM 1628 C CA . ILE A 1 199 ? 10.171 3.639 8.883 1.00 84.19 199 ILE A CA 1
ATOM 1629 C C . ILE A 1 199 ? 9.905 2.129 8.820 1.00 84.19 199 ILE A C 1
ATOM 1631 O O . 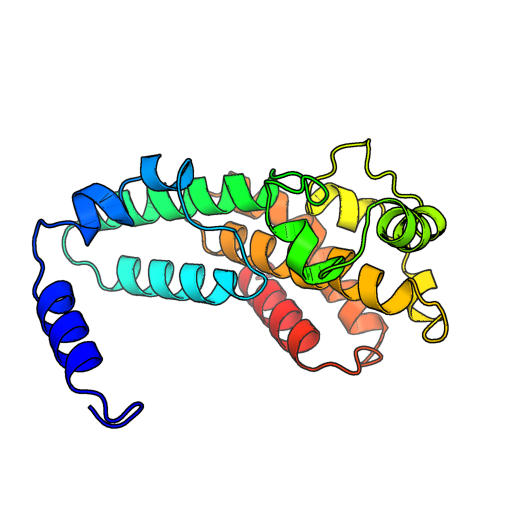ILE A 1 199 ? 9.676 1.507 9.854 1.00 84.19 199 ILE A O 1
ATOM 1635 N N . LEU A 1 200 ? 9.971 1.524 7.631 1.00 85.25 200 LEU A N 1
ATOM 1636 C CA . LEU A 1 200 ? 9.807 0.077 7.476 1.00 85.25 200 LEU A CA 1
ATOM 1637 C C . LEU A 1 200 ? 10.875 -0.705 8.245 1.00 85.25 200 LEU A C 1
ATOM 1639 O O . LEU A 1 200 ? 10.537 -1.671 8.925 1.00 85.25 200 LEU A O 1
ATOM 1643 N N . GLY A 1 201 ? 12.138 -0.276 8.174 1.00 82.06 201 GLY A N 1
ATOM 1644 C CA . GLY A 1 201 ? 13.230 -0.876 8.939 1.00 82.06 201 GLY A CA 1
ATOM 1645 C C . GLY A 1 201 ? 12.960 -0.850 10.441 1.00 82.06 201 GLY A C 1
ATOM 1646 O O . GLY A 1 201 ? 13.013 -1.895 11.077 1.00 82.06 201 GLY A O 1
ATOM 1647 N N . LEU A 1 202 ? 12.563 0.308 10.979 1.00 86.56 202 LEU A N 1
ATOM 1648 C CA . LEU A 1 202 ? 12.220 0.467 12.399 1.00 86.56 202 LEU A CA 1
ATOM 1649 C C . LEU A 1 202 ? 11.036 -0.407 12.844 1.00 86.56 202 LEU A C 1
ATOM 1651 O O . LEU A 1 202 ? 10.965 -0.800 14.003 1.00 86.56 202 LEU A O 1
ATOM 1655 N N . LEU A 1 203 ? 10.092 -0.698 11.945 1.00 83.44 203 LEU A N 1
ATOM 1656 C CA . LEU A 1 203 ? 8.935 -1.544 12.247 1.00 83.44 203 LEU A CA 1
ATOM 1657 C C . LEU A 1 203 ? 9.233 -3.045 12.116 1.00 83.44 203 LEU A C 1
ATOM 1659 O O . LEU A 1 203 ? 8.584 -3.850 12.782 1.00 83.44 203 LEU A O 1
ATOM 1663 N N . ALA A 1 204 ? 10.161 -3.435 11.237 1.00 83.31 204 ALA A N 1
ATOM 1664 C CA . ALA A 1 204 ? 10.406 -4.835 10.890 1.00 83.31 204 ALA A CA 1
ATOM 1665 C C . ALA A 1 204 ? 11.651 -5.443 11.545 1.00 83.31 204 ALA A C 1
ATOM 1667 O O . ALA A 1 204 ? 11.692 -6.660 11.716 1.00 83.31 204 ALA A O 1
ATOM 1668 N N . LEU A 1 205 ? 12.671 -4.644 11.855 1.00 78.31 205 LEU A N 1
ATOM 1669 C CA . LEU A 1 205 ? 13.996 -5.111 12.266 1.00 78.31 205 LEU A CA 1
ATOM 1670 C C . LEU A 1 205 ? 14.269 -4.649 13.711 1.00 78.31 205 LEU A C 1
ATOM 1672 O O . LEU A 1 205 ? 14.770 -3.540 13.893 1.00 78.31 205 LEU A O 1
ATOM 1676 N N . PRO A 1 206 ? 13.863 -5.437 14.725 1.00 57.91 206 PRO A N 1
ATOM 1677 C CA . PRO A 1 206 ? 14.236 -5.201 16.119 1.00 57.91 206 PRO A CA 1
ATOM 1678 C C . PRO A 1 206 ? 15.726 -5.455 16.373 1.00 57.91 206 PRO A C 1
ATOM 1680 O O . PRO A 1 206 ? 16.313 -6.309 15.666 1.00 57.91 206 PRO A O 1
#

Secondary structure (DSSP, 8-state):
-TTT--HHHHHHHHHHHT-SSSHIIIIISSGGGGTS-----TTHHHHHHHHHHHHHH---HHHHHHHHHHHHHHHHHHHHS-SS-TTSTHHHHHHTT--HHHHHHHHGGGT--TTS---HHHHHHH--GGGGG-TTSHHHHHHHIIIIIIHHHHHHHHHHSS-HHHHHHHHHHHHHHHHHHHHTTT---SHHHHHHHHHHHHHH--

Solvent-accessible surface area (backbone atoms only — not comparable to full-atom values): 11520 Å² total; per-residue (Å²): 118,83,91,75,75,52,69,66,61,50,52,51,48,54,59,61,68,71,51,86,86,42,60,61,61,75,48,69,43,24,54,73,31,56,81,81,40,80,71,71,49,82,63,45,39,58,54,44,51,50,51,50,52,49,38,74,70,47,82,50,69,68,57,25,50,36,44,42,49,24,42,38,51,42,16,50,48,45,46,61,43,39,44,57,39,78,91,37,42,44,27,46,80,52,52,53,94,56,55,69,70,64,43,45,70,41,34,44,85,71,74,49,54,78,89,56,84,36,23,35,65,54,47,41,65,69,55,64,72,70,51,69,84,35,77,86,42,84,33,30,66,41,47,51,32,52,48,43,47,51,24,52,28,22,40,45,26,18,58,68,23,87,39,71,68,47,30,58,69,35,38,65,58,45,54,49,53,40,50,57,49,66,77,50,74,67,77,63,90,47,68,65,63,54,55,51,43,53,53,43,37,69,70,66,57,130

Sequence (206 aa):
ADATGNPHWRELYDRFGAEKEGQRWTRWLHPDAVDGGQPLTLYANQFCQSLTALRRLEKDPARARRIAEFQRRWAERALTSNVFDPACWRRLDWAGNRDEAATRALIEPLGYDLDHPLNVLEVYRAYDRQWWSRPESPSHGVMQKLGYGLATVALHGALLADDPALRERARPTVARMVREFSENRQSYRVGENFNRTVILGLLALP

Foldseek 3Di:
DPPPPDVVVVVVCVVVVPDDDDCVDVPVLALCNLVVDDADDLCCLVVLVVLLVCLVPDPDPVSNVSSLSNLQSNLVCLQQFFCLPVVRCNCCRQVNPDDPVVVQVLCVVLVDDSVDGDGLLRLLVSGDPVLLVCPVRPNNSSSCCSNQSSLLSSLSSLLSRPDPVSLVSSQVSLVVLLVVCVVPPPSPPDCPSVVSSVVSCVSNPD